Protein AF-A0A8J2JE95-F1 (afdb_monomer)

Mean predicted aligned error: 7.65 Å

Foldseek 3Di:
DWDFPVVQPDCVVAVFARTARADPPLVDAPCVVVVHDPVRSNPDDSQVRLCVVQLVVQQVVQVHDDPDADADDDPPCRQLVQVQVQVVCCVVVVDQKYKRKDWDHDNDVVVRRVCVVVQQADNVQDLPFPDPQQRHAHHYTDIHMHMDGDPVSGPDDPDDCQHGFDDAPPDDPVDDPADALVVLLVRVVCRCVVRVNDPVPDPDDDWPRGSHPRVNVSRVSSD

Solvent-accessible surface area (backbone atoms only — not comparable to full-atom values): 13483 Å² total; per-residue (Å²): 122,77,40,62,32,67,82,64,44,66,57,90,83,41,79,40,58,80,35,30,31,49,69,80,70,66,86,66,69,72,34,72,84,72,73,37,56,69,75,57,51,74,68,47,57,52,66,59,53,49,49,55,53,42,48,52,51,25,33,50,72,44,71,54,78,94,84,80,88,79,90,84,88,55,75,97,50,23,52,58,54,44,42,36,50,46,52,50,35,39,73,71,63,77,35,71,55,42,62,40,67,42,74,43,78,73,79,54,66,64,62,47,24,52,40,37,75,68,56,50,37,14,82,86,39,48,57,35,48,84,43,95,80,23,56,5,25,50,62,60,37,51,74,52,44,44,65,48,61,48,78,90,76,55,78,59,80,94,74,79,90,85,76,71,75,84,83,72,65,74,88,55,96,84,36,90,88,55,74,48,30,73,46,50,26,52,42,55,51,46,50,32,63,77,70,69,52,61,75,86,76,60,91,76,80,91,70,85,56,46,2,28,75,64,51,30,61,31,50,64,70,33,105

Nearest PDB structures (foldseek):
  6rop-assembly3_C  TM=9.462E-01  e=1.999E-18  Mus musculus
  6rop-assembly2_B  TM=9.502E-01  e=1.975E-17  Mus musculus
  6rop-assembly4_D  TM=9.504E-01  e=3.335E-17  Mus musculus
  5my0-assembly2_D  TM=9.508E-01  e=1.083E-16  Mus musculus
  5my0-assembly2_C  TM=9.514E-01  e=1.713E-16  Mus musculus

Secondary structure (DSSP, 8-state):
---BGGGTS-TTTS---SB-B--TTTT---TTTTT--HHHHHHS-HHHHHHHHHHHHHHHHTT-----------GGGHHHHHHHHHHHHHHTTS-SEEEEEEEE----HHHHHHHHHTT-B-TTS---TT-TT---B--B-EEEEEEEE-GGG-SS-S--------------TT-TTS--HHHHHHHHHHHHHHHT--GGG-----------TTHHHHHHHH-

Radius of gyration: 19.73 Å; Cα contacts (8 Å, |Δi|>4): 313; chains: 1; bounding box: 51×30×54 Å

pLDDT: mean 83.15, std 13.2, range [35.0, 97.44]

Organism: NCBI:txid39272

Structure (mmCIF, N/CA/C/O backbone):
data_AF-A0A8J2JE95-F1
#
_entry.id   AF-A0A8J2JE95-F1
#
loop_
_atom_site.group_PDB
_atom_site.id
_atom_site.type_symbol
_atom_site.label_atom_id
_atom_site.label_alt_id
_atom_site.label_comp_id
_atom_site.label_asym_id
_atom_site.label_entity_id
_atom_site.label_seq_id
_atom_site.pdbx_PDB_ins_code
_atom_site.Cartn_x
_atom_site.Cartn_y
_atom_site.Cartn_z
_atom_site.occupancy
_atom_site.B_iso_or_equiv
_atom_site.auth_seq_id
_atom_site.auth_comp_id
_atom_site.auth_asym_id
_atom_site.auth_atom_id
_atom_site.pdbx_PDB_model_num
ATOM 1 N N . MET A 1 1 ? -3.685 -12.738 -9.419 1.00 39.81 1 MET A N 1
ATOM 2 C CA . MET A 1 1 ? -3.380 -13.373 -10.722 1.00 39.81 1 MET A CA 1
ATOM 3 C C . MET A 1 1 ? -2.594 -12.368 -11.551 1.00 39.81 1 MET A C 1
ATOM 5 O O . MET A 1 1 ? -2.946 -11.200 -11.508 1.00 39.81 1 MET A O 1
ATOM 9 N N . VAL A 1 2 ? -1.513 -12.781 -12.219 1.00 41.25 2 VAL A N 1
ATOM 10 C CA . VAL A 1 2 ? -0.706 -11.911 -13.098 1.00 41.25 2 VAL A CA 1
ATOM 11 C C . VAL A 1 2 ? -1.294 -12.031 -14.507 1.00 41.25 2 VAL A C 1
ATOM 13 O O . VAL A 1 2 ? -1.245 -13.126 -15.059 1.00 41.25 2 VAL A O 1
ATOM 16 N N . GLY A 1 3 ? -1.919 -10.973 -15.028 1.00 53.59 3 GLY A N 1
ATOM 17 C CA . GLY A 1 3 ? -2.395 -10.918 -16.420 1.00 53.59 3 GLY A CA 1
ATOM 18 C C . GLY A 1 3 ? -1.278 -10.517 -17.388 1.00 53.59 3 GLY A C 1
ATOM 19 O O . GLY A 1 3 ? -0.197 -10.124 -16.952 1.00 53.59 3 GLY A O 1
ATOM 20 N N . ASP A 1 4 ? -1.503 -10.647 -18.692 1.00 60.69 4 ASP A N 1
ATOM 21 C CA . ASP A 1 4 ? -0.514 -10.244 -19.703 1.00 60.69 4 ASP A CA 1
ATOM 22 C C . ASP A 1 4 ? -0.551 -8.717 -19.910 1.00 60.69 4 ASP A C 1
ATOM 24 O O . ASP A 1 4 ? -1.619 -8.104 -19.903 1.00 60.69 4 ASP A O 1
ATOM 28 N N . ALA A 1 5 ? 0.602 -8.079 -20.122 1.00 60.47 5 ALA A N 1
ATOM 29 C CA . ALA A 1 5 ? 0.667 -6.667 -20.501 1.00 60.47 5 ALA A CA 1
ATOM 30 C C . ALA A 1 5 ? -0.107 -6.385 -21.808 1.00 60.47 5 ALA A C 1
ATOM 32 O O . ALA A 1 5 ? -0.675 -5.299 -21.967 1.00 60.47 5 ALA A O 1
ATOM 33 N N . GLN A 1 6 ? -0.219 -7.394 -22.684 1.00 62.59 6 GLN A N 1
ATOM 34 C CA . GLN A 1 6 ? -1.059 -7.368 -23.888 1.00 62.59 6 GLN A CA 1
ATOM 35 C C . GLN A 1 6 ? -2.548 -7.106 -23.603 1.00 62.59 6 GLN A C 1
ATOM 37 O O . GLN A 1 6 ? -3.253 -6.601 -24.474 1.00 62.59 6 GLN A O 1
ATOM 42 N N . GLU A 1 7 ? -3.042 -7.378 -22.390 1.00 69.38 7 GLU A N 1
ATOM 43 C CA . GLU A 1 7 ? -4.431 -7.088 -21.993 1.00 69.38 7 GLU A CA 1
ATOM 44 C C . GLU A 1 7 ? -4.711 -5.584 -21.797 1.00 69.38 7 GLU A C 1
ATOM 46 O O . GLU A 1 7 ? -5.858 -5.189 -21.559 1.00 69.38 7 GLU A O 1
ATOM 51 N N . ARG A 1 8 ? -3.682 -4.725 -21.841 1.00 77.81 8 ARG A N 1
ATOM 52 C CA . ARG A 1 8 ? -3.822 -3.266 -21.680 1.00 77.81 8 ARG A CA 1
ATOM 53 C C . ARG A 1 8 ? -3.405 -2.484 -22.914 1.00 77.81 8 ARG A C 1
ATOM 55 O O . ARG A 1 8 ? -4.105 -1.546 -23.285 1.00 77.81 8 ARG A O 1
ATOM 62 N N . TYR A 1 9 ? -2.293 -2.849 -23.539 1.00 74.62 9 TYR A N 1
ATOM 63 C CA . TYR A 1 9 ? -1.795 -2.196 -24.749 1.00 74.62 9 TYR A CA 1
ATOM 64 C C . TYR A 1 9 ? -0.850 -3.114 -25.519 1.00 74.62 9 TYR A C 1
ATOM 66 O O . TYR A 1 9 ? -0.331 -4.095 -24.989 1.00 74.62 9 TYR A O 1
ATOM 74 N N . ASN A 1 10 ? -0.616 -2.774 -26.787 1.00 72.31 10 ASN A N 1
ATOM 75 C CA . ASN A 1 10 ? 0.295 -3.508 -27.651 1.00 72.31 10 ASN A CA 1
ATOM 76 C C . ASN A 1 10 ? 1.757 -3.315 -27.205 1.00 72.31 10 ASN A C 1
ATOM 78 O O . ASN A 1 10 ? 2.397 -2.324 -27.543 1.00 72.31 10 ASN A O 1
ATOM 82 N N . VAL A 1 11 ? 2.286 -4.274 -26.449 1.00 69.06 11 VAL A N 1
ATOM 83 C CA . VAL A 1 11 ? 3.682 -4.307 -25.969 1.00 69.06 11 VAL A CA 1
ATOM 84 C C . VAL A 1 11 ? 4.730 -4.297 -27.084 1.00 69.06 11 VAL A C 1
ATOM 86 O O . VAL A 1 11 ? 5.857 -3.903 -26.824 1.00 69.06 11 VAL A O 1
ATOM 89 N N . GLU A 1 12 ? 4.402 -4.715 -28.310 1.00 68.56 12 GLU A N 1
ATOM 90 C CA . GLU A 1 12 ? 5.365 -4.685 -29.425 1.00 68.56 12 GLU A CA 1
ATOM 91 C C . GLU A 1 12 ? 5.526 -3.279 -30.020 1.00 68.56 12 GLU A C 1
ATOM 93 O O . GLU A 1 12 ? 6.533 -2.978 -30.659 1.00 68.56 12 GLU A O 1
ATOM 98 N N . GLU A 1 13 ? 4.537 -2.410 -29.807 1.00 75.94 13 GLU A N 1
ATOM 99 C CA . GLU A 1 13 ? 4.512 -1.042 -30.330 1.00 75.94 13 GLU A CA 1
ATOM 100 C C . GLU A 1 13 ? 5.179 -0.040 -29.379 1.00 75.94 13 GLU A C 1
ATOM 102 O O . GLU A 1 13 ? 5.696 0.989 -29.815 1.00 75.94 13 GLU A O 1
ATOM 107 N N . PHE A 1 14 ? 5.211 -0.352 -28.081 1.00 73.75 14 PHE A N 1
ATOM 108 C CA . PHE A 1 14 ? 5.761 0.516 -27.047 1.00 73.75 14 PHE A CA 1
ATOM 109 C C . PHE A 1 14 ? 6.900 -0.184 -26.308 1.00 73.75 14 PHE A C 1
ATOM 111 O O . PHE A 1 14 ? 6.751 -1.314 -25.862 1.00 73.75 14 PHE A O 1
ATOM 118 N N . ASP A 1 15 ? 8.023 0.509 -26.116 1.00 82.19 15 ASP A N 1
ATOM 119 C CA . ASP A 1 15 ? 9.165 0.010 -25.340 1.00 82.19 15 ASP A CA 1
ATOM 120 C C . ASP A 1 15 ? 8.829 -0.013 -23.835 1.00 82.19 15 ASP A C 1
ATOM 122 O O . ASP A 1 15 ? 9.139 0.911 -23.078 1.00 82.19 15 ASP A O 1
ATOM 126 N N . VAL A 1 16 ? 8.076 -1.032 -23.424 1.00 82.50 16 VAL A N 1
ATOM 127 C CA . VAL A 1 16 ? 7.515 -1.218 -22.081 1.00 82.50 16 VAL A CA 1
ATOM 128 C C . VAL A 1 16 ? 7.846 -2.619 -21.556 1.00 82.50 16 VAL A C 1
ATOM 130 O O . VAL A 1 16 ? 8.193 -3.511 -22.333 1.00 82.50 16 VAL A O 1
ATOM 133 N N . PRO A 1 17 ? 7.735 -2.863 -20.238 1.00 78.94 17 PRO A N 1
ATOM 134 C CA . PRO A 1 17 ? 8.021 -4.176 -19.676 1.00 78.94 17 PRO A CA 1
ATOM 135 C C . PRO A 1 17 ? 7.078 -5.243 -20.238 1.00 78.94 17 PRO A C 1
ATOM 137 O O . PRO A 1 17 ? 5.881 -5.010 -20.395 1.00 78.94 17 PRO A O 1
ATOM 140 N N . SER A 1 18 ? 7.611 -6.446 -20.449 1.00 76.44 18 SER A N 1
ATOM 141 C CA . SER A 1 18 ? 6.865 -7.587 -20.996 1.00 76.44 18 SER A CA 1
ATOM 142 C C . SER A 1 18 ? 5.780 -8.128 -20.059 1.00 76.4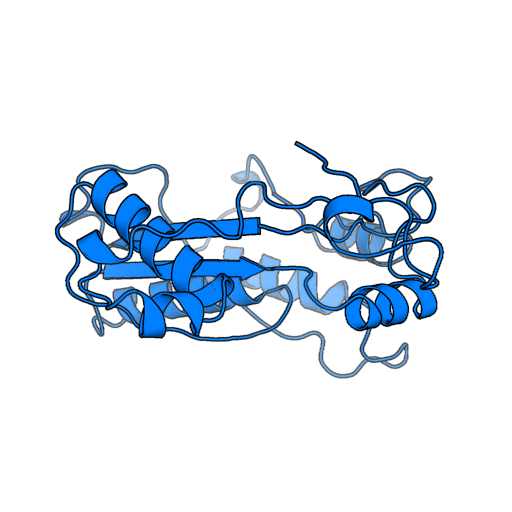4 18 SER A C 1
ATOM 144 O O . SER A 1 18 ? 4.927 -8.898 -20.489 1.00 76.44 18 SER A O 1
ATOM 146 N N . ARG A 1 19 ? 5.804 -7.758 -18.771 1.00 85.19 19 ARG A N 1
ATOM 147 C CA . ARG A 1 19 ? 4.843 -8.228 -17.768 1.00 85.19 19 ARG A CA 1
ATOM 148 C C . ARG A 1 19 ? 4.338 -7.091 -16.901 1.00 85.19 19 ARG A C 1
ATOM 150 O O . ARG A 1 19 ? 5.110 -6.268 -16.411 1.00 85.19 19 ARG A O 1
ATOM 157 N N . LEU A 1 20 ? 3.038 -7.133 -16.648 1.00 85.38 20 LEU A N 1
ATOM 158 C CA . LEU A 1 20 ? 2.308 -6.286 -15.715 1.00 85.38 20 LEU A CA 1
ATOM 159 C C . LEU A 1 20 ? 1.403 -7.189 -14.875 1.00 85.38 20 LEU A C 1
ATOM 161 O O . LEU A 1 20 ? 1.122 -8.316 -15.265 1.00 85.38 20 LEU A O 1
ATOM 165 N N . ALA A 1 21 ? 0.921 -6.719 -13.732 1.00 86.31 21 ALA A N 1
ATOM 166 C CA . ALA A 1 21 ? -0.231 -7.347 -13.087 1.00 86.31 21 ALA A CA 1
ATOM 167 C C . ALA A 1 21 ? -1.452 -6.462 -13.334 1.00 86.31 21 ALA A C 1
ATOM 169 O O . ALA A 1 21 ? -1.435 -5.289 -12.977 1.00 86.31 21 ALA A O 1
ATOM 170 N N . VAL A 1 22 ? -2.487 -6.997 -13.974 1.00 87.38 22 VAL A N 1
ATOM 171 C CA . VAL A 1 22 ? -3.655 -6.222 -14.410 1.00 87.38 22 VAL A CA 1
ATOM 172 C C . VAL A 1 22 ? -4.932 -6.770 -13.787 1.00 87.38 22 VAL A C 1
ATOM 174 O O . VAL A 1 22 ? -5.057 -7.971 -13.536 1.00 87.38 22 VAL A O 1
ATOM 177 N N . LEU A 1 23 ? -5.877 -5.876 -13.507 1.00 84.69 23 LEU A N 1
ATOM 178 C CA . LEU A 1 23 ? -7.187 -6.230 -12.974 1.00 84.69 23 LEU A CA 1
ATOM 179 C C . LEU A 1 23 ? -8.061 -6.803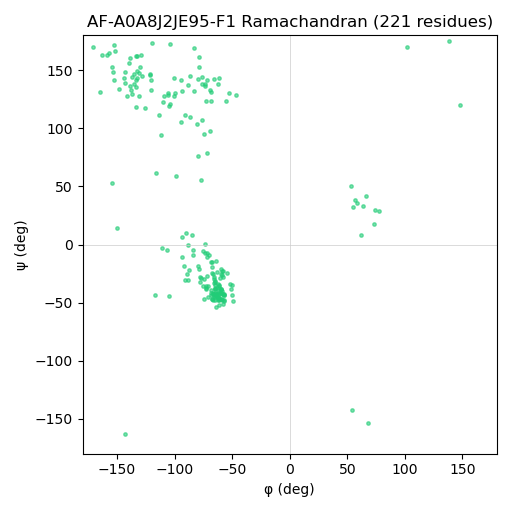 -14.091 1.00 84.69 23 LEU A C 1
ATOM 181 O O . LEU A 1 23 ? -8.100 -6.295 -15.212 1.00 84.69 23 LEU A O 1
ATOM 185 N N . GLN A 1 24 ? -8.806 -7.857 -13.787 1.00 81.38 24 GLN A N 1
ATOM 186 C CA . GLN A 1 24 ? -9.796 -8.382 -14.723 1.00 81.38 24 GLN A CA 1
ATOM 187 C C . GLN A 1 24 ? -11.064 -7.523 -14.686 1.00 81.38 24 GLN A C 1
ATOM 189 O O . GLN A 1 24 ? -11.397 -6.965 -13.644 1.00 81.38 24 GLN A O 1
ATOM 194 N N . ASN A 1 25 ? -11.810 -7.485 -15.796 1.00 80.38 25 ASN A N 1
ATOM 195 C CA . ASN A 1 25 ? -13.149 -6.881 -15.868 1.00 80.38 25 ASN A CA 1
ATOM 196 C C . ASN A 1 25 ? -13.225 -5.391 -15.478 1.00 80.38 25 ASN A C 1
ATOM 198 O O . ASN A 1 25 ? -14.205 -4.952 -14.882 1.00 80.38 25 ASN A O 1
ATOM 202 N N . LEU A 1 26 ? -12.194 -4.612 -15.803 1.00 78.88 26 LEU A N 1
ATOM 203 C CA . LEU A 1 26 ? -12.099 -3.190 -15.454 1.00 78.88 26 LEU A CA 1
ATOM 204 C C . LEU A 1 26 ? -13.185 -2.308 -16.118 1.00 78.88 26 LEU A C 1
ATOM 206 O O . LEU A 1 26 ? -13.409 -1.161 -15.736 1.00 78.88 26 LEU A O 1
ATOM 210 N N . ASP A 1 27 ? -13.870 -2.842 -17.121 1.00 78.25 27 ASP A N 1
ATOM 211 C CA . ASP A 1 27 ? -15.009 -2.242 -17.805 1.00 78.25 27 ASP A CA 1
ATOM 212 C C . ASP A 1 27 ? -16.338 -2.380 -17.043 1.00 78.25 27 ASP A C 1
ATOM 214 O O . ASP A 1 27 ? -17.265 -1.608 -17.313 1.00 78.25 27 ASP A O 1
ATOM 218 N N . LYS A 1 28 ? -16.438 -3.312 -16.086 1.00 81.50 28 LYS A N 1
ATOM 219 C CA . LYS A 1 28 ? -17.673 -3.579 -15.334 1.00 81.50 28 LYS A CA 1
ATOM 220 C C . LYS A 1 28 ? -17.934 -2.518 -14.269 1.00 81.50 28 LYS A C 1
ATOM 222 O O . LYS A 1 28 ? -17.005 -1.991 -13.666 1.00 81.50 28 LYS A O 1
ATOM 227 N N . PHE A 1 29 ? -19.215 -2.203 -14.080 1.00 82.25 29 PHE A N 1
ATOM 228 C CA . PHE A 1 29 ? -19.706 -1.324 -13.023 1.00 82.25 29 PHE A CA 1
ATOM 229 C C . PHE A 1 29 ? -21.228 -1.464 -12.861 1.00 82.25 29 PHE A C 1
ATOM 231 O O . PHE A 1 29 ? -21.949 -1.385 -13.862 1.00 82.25 29 PHE A O 1
ATOM 238 N N . ASP A 1 30 ? -21.727 -1.633 -11.635 1.00 80.94 30 ASP A N 1
ATOM 239 C CA . ASP A 1 30 ? -23.168 -1.674 -11.331 1.00 80.94 30 ASP A CA 1
ATOM 240 C C . ASP A 1 30 ? -23.768 -0.258 -11.266 1.00 80.94 30 ASP A C 1
ATOM 242 O O . ASP A 1 30 ? -24.011 0.325 -10.209 1.00 80.94 30 ASP A O 1
ATOM 246 N N . ALA A 1 31 ? -23.982 0.337 -12.439 1.00 76.62 31 ALA A N 1
ATOM 247 C CA . ALA A 1 31 ? -24.466 1.709 -12.550 1.00 76.62 31 ALA A CA 1
ATOM 248 C C . ALA A 1 31 ? -25.852 1.923 -11.916 1.00 76.62 31 ALA A C 1
ATOM 250 O O . ALA A 1 31 ? -26.089 2.980 -11.325 1.00 76.62 31 ALA A O 1
ATOM 251 N N . ASP A 1 32 ? -26.742 0.932 -12.014 1.00 78.31 32 ASP A N 1
ATOM 252 C CA . ASP A 1 32 ? -28.105 1.022 -11.488 1.00 78.31 32 ASP A CA 1
ATOM 253 C C . ASP A 1 32 ? -28.091 1.060 -9.957 1.00 78.31 32 ASP A C 1
ATOM 255 O O . ASP A 1 32 ? -28.778 1.893 -9.358 1.00 78.31 32 ASP A O 1
ATOM 259 N N . PHE A 1 33 ? -27.244 0.241 -9.322 1.00 77.44 33 PHE A N 1
ATOM 260 C CA . PHE A 1 33 ? -27.039 0.258 -7.875 1.00 77.44 33 PHE A CA 1
ATOM 261 C C . PHE A 1 33 ? -26.606 1.642 -7.362 1.00 77.44 33 PHE A C 1
ATOM 263 O O . PHE A 1 33 ? -27.147 2.145 -6.375 1.00 77.44 33 PHE A O 1
ATOM 270 N N . PHE A 1 34 ? -25.690 2.309 -8.073 1.00 75.19 34 PHE A N 1
ATOM 271 C CA . PHE A 1 34 ? -25.224 3.663 -7.736 1.00 75.19 34 PHE A CA 1
ATOM 272 C C . PHE A 1 34 ? -26.108 4.791 -8.291 1.00 75.19 34 PHE A C 1
ATOM 274 O O . PHE A 1 34 ? -25.747 5.963 -8.178 1.00 75.19 34 PHE A O 1
ATOM 281 N N . THR A 1 35 ? -27.276 4.476 -8.863 1.00 80.12 35 THR A N 1
ATOM 282 C CA . THR A 1 35 ? -28.215 5.462 -9.437 1.00 80.12 35 THR A CA 1
ATOM 283 C C . THR A 1 35 ? -27.565 6.347 -10.518 1.00 80.12 35 THR A C 1
ATOM 285 O O . THR A 1 35 ? -27.822 7.549 -10.617 1.00 80.12 35 THR A O 1
ATOM 288 N N . LEU A 1 36 ? -26.700 5.759 -11.348 1.00 76.56 36 LEU A N 1
ATOM 289 C CA . LEU A 1 36 ? -26.031 6.428 -12.462 1.00 76.56 36 LEU A CA 1
ATOM 290 C C . LEU A 1 36 ? -26.640 6.001 -13.795 1.00 76.56 36 LEU A C 1
ATOM 292 O O . LEU A 1 36 ? -26.719 4.822 -14.122 1.00 76.56 36 LEU A O 1
ATOM 296 N N . HIS A 1 37 ? -27.008 6.973 -14.630 1.00 79.88 37 HIS A N 1
ATOM 297 C CA . HIS A 1 37 ? -27.479 6.672 -15.979 1.00 79.88 37 HIS A CA 1
ATOM 298 C C . HIS A 1 37 ? -26.340 6.070 -16.823 1.00 79.88 37 HIS A C 1
ATOM 300 O O . HIS A 1 37 ? -25.208 6.552 -16.768 1.00 79.88 37 HIS A O 1
ATOM 306 N N . ALA A 1 38 ? -26.631 5.093 -17.690 1.00 76.81 38 ALA A N 1
ATOM 307 C CA . ALA A 1 38 ? -25.623 4.364 -18.476 1.00 76.81 38 ALA A CA 1
ATOM 308 C C . ALA A 1 38 ? -24.639 5.268 -19.252 1.00 76.81 38 ALA A C 1
ATOM 310 O O . ALA A 1 38 ? -23.442 4.998 -19.306 1.00 76.81 38 ALA A O 1
ATOM 311 N N . LYS A 1 39 ? -25.119 6.392 -19.809 1.00 74.75 39 LYS A N 1
ATOM 312 C CA . LYS A 1 39 ? -24.248 7.388 -20.471 1.00 74.75 39 LYS A CA 1
ATOM 313 C C . LYS A 1 39 ? -23.264 8.073 -19.516 1.00 74.75 39 LYS A C 1
ATOM 315 O O . LYS A 1 39 ? -22.165 8.410 -19.933 1.00 74.75 39 LYS A O 1
ATOM 320 N N . GLN A 1 40 ? -23.668 8.310 -18.269 1.00 70.75 40 GLN A N 1
ATOM 321 C CA . GLN A 1 40 ? -22.804 8.897 -17.245 1.00 70.75 40 GLN A CA 1
ATOM 322 C C . GLN A 1 40 ? -21.793 7.855 -16.769 1.00 70.75 40 GLN A C 1
ATOM 324 O O . GLN A 1 40 ? -20.601 8.133 -16.773 1.00 70.75 40 GLN A O 1
ATOM 329 N N . ALA A 1 41 ? -22.249 6.635 -16.471 1.00 71.94 41 ALA A N 1
ATOM 330 C CA . ALA A 1 41 ? -21.385 5.526 -16.074 1.00 71.94 41 ALA A CA 1
ATOM 331 C C . ALA A 1 41 ? -20.307 5.208 -17.127 1.00 71.94 41 ALA A C 1
ATOM 333 O O . ALA A 1 41 ? -19.138 5.059 -16.781 1.00 71.94 41 ALA A O 1
ATOM 334 N N . GLY A 1 42 ? -20.670 5.192 -18.415 1.00 75.62 42 GLY A N 1
ATOM 335 C CA . GLY A 1 42 ? -19.722 4.967 -19.512 1.00 75.62 42 GLY A CA 1
ATOM 336 C C . GLY A 1 42 ? -18.699 6.092 -19.716 1.00 75.62 42 GLY A C 1
ATOM 337 O O . GLY A 1 42 ? -17.657 5.855 -20.319 1.00 75.62 42 GLY A O 1
ATOM 338 N N . ALA A 1 43 ? -18.970 7.298 -19.208 1.00 79.00 43 ALA A N 1
ATOM 339 C CA . ALA A 1 43 ? -18.052 8.437 -19.260 1.00 79.00 43 ALA A CA 1
ATOM 340 C C . ALA A 1 43 ? -17.173 8.564 -18.003 1.00 79.00 43 ALA A C 1
ATOM 342 O O . ALA A 1 43 ? -16.240 9.368 -17.992 1.00 79.00 43 ALA A O 1
ATOM 343 N N . LEU A 1 44 ? -17.461 7.802 -16.942 1.00 76.94 44 LEU A N 1
ATOM 344 C CA . LEU A 1 44 ? -16.649 7.811 -15.731 1.00 76.94 44 LEU A CA 1
ATOM 345 C C . LEU A 1 44 ? -15.332 7.074 -15.954 1.00 76.94 44 LEU A C 1
ATOM 347 O O . LEU A 1 44 ? -15.283 5.967 -16.505 1.00 76.94 44 LEU A O 1
ATOM 351 N N . ASP A 1 45 ? -14.269 7.668 -15.421 1.00 79.56 45 ASP A N 1
ATOM 352 C CA . ASP A 1 45 ? -12.984 7.001 -15.283 1.00 79.56 45 ASP A CA 1
ATOM 353 C C . ASP A 1 45 ? -13.184 5.652 -14.558 1.00 79.56 45 ASP A C 1
ATOM 355 O O . ASP A 1 45 ? -13.849 5.624 -13.513 1.00 79.56 45 ASP A O 1
ATOM 359 N N . PRO A 1 46 ? -12.652 4.534 -15.087 1.00 77.00 46 PRO A N 1
ATOM 360 C CA . PRO A 1 46 ? -12.759 3.227 -14.441 1.00 77.00 46 PRO A CA 1
ATOM 361 C C . PRO A 1 46 ? -12.342 3.244 -12.968 1.00 77.00 46 PRO A C 1
ATOM 363 O O . PRO A 1 46 ? -12.979 2.602 -12.141 1.00 77.00 46 PRO A O 1
ATOM 366 N N . ARG A 1 47 ? -11.345 4.060 -12.604 1.00 74.94 47 ARG A N 1
ATOM 367 C CA . ARG A 1 47 ? -10.878 4.216 -11.219 1.00 74.94 47 ARG A CA 1
ATOM 368 C C . ARG A 1 47 ? -11.975 4.714 -10.282 1.00 74.94 47 ARG A C 1
ATOM 370 O O . ARG A 1 47 ? -12.051 4.268 -9.143 1.00 74.94 47 ARG A O 1
ATOM 377 N N . ILE A 1 48 ? -12.825 5.627 -10.753 1.00 72.50 48 ILE A N 1
ATOM 378 C CA . ILE A 1 48 ? -13.928 6.189 -9.960 1.00 72.50 48 ILE A CA 1
ATOM 379 C C . ILE A 1 48 ? -15.013 5.132 -9.758 1.00 72.50 48 ILE A C 1
ATOM 381 O O . ILE A 1 48 ? -15.484 4.949 -8.640 1.00 72.50 48 ILE A O 1
ATOM 385 N N . ARG A 1 49 ? -15.370 4.407 -10.824 1.00 78.06 49 ARG A N 1
ATOM 386 C CA . ARG A 1 49 ? -16.344 3.303 -10.778 1.00 78.06 49 ARG A CA 1
ATOM 387 C C . ARG A 1 49 ? -15.931 2.233 -9.768 1.00 78.06 49 ARG A C 1
ATOM 389 O O . ARG A 1 49 ? -16.697 1.867 -8.886 1.00 78.06 49 ARG A O 1
ATOM 396 N N . MET A 1 50 ? -14.669 1.838 -9.844 1.00 75.88 50 MET A N 1
ATOM 397 C CA . MET A 1 50 ? -14.038 0.873 -8.955 1.00 75.88 50 MET A CA 1
ATOM 398 C C . MET A 1 50 ? -14.018 1.328 -7.489 1.00 75.88 50 MET A C 1
ATOM 400 O O . MET A 1 50 ? -14.388 0.568 -6.597 1.00 75.88 50 MET A O 1
ATOM 404 N N . ILE A 1 51 ? -13.632 2.580 -7.223 1.00 76.75 51 ILE A N 1
ATOM 405 C CA . ILE A 1 51 ? -13.647 3.129 -5.859 1.00 76.75 51 ILE A CA 1
ATOM 406 C C . ILE A 1 51 ? -15.054 3.106 -5.258 1.00 76.75 51 ILE A C 1
ATOM 408 O O . ILE A 1 51 ? -15.177 2.829 -4.067 1.00 76.75 51 ILE A O 1
ATOM 412 N N . LEU A 1 52 ? -16.100 3.390 -6.040 1.00 73.56 52 LEU A N 1
ATOM 413 C CA . LEU A 1 52 ? -17.481 3.369 -5.547 1.00 73.56 52 LEU A CA 1
ATOM 414 C C . LEU A 1 52 ? -17.883 1.971 -5.059 1.00 73.56 52 LEU A C 1
ATOM 416 O O . LEU A 1 52 ? -18.380 1.840 -3.940 1.00 73.56 52 LEU A O 1
ATOM 420 N N . GLU A 1 53 ? -17.604 0.939 -5.855 1.00 75.94 53 GLU A N 1
ATOM 421 C CA . GLU A 1 53 ? -17.903 -0.457 -5.513 1.00 75.94 53 GLU A CA 1
ATOM 422 C C . GLU A 1 53 ? -17.124 -0.928 -4.288 1.00 75.94 53 GLU A C 1
ATOM 424 O O . GLU A 1 53 ? -17.723 -1.337 -3.295 1.00 75.94 53 GLU A O 1
ATOM 429 N N . VAL A 1 54 ? -15.799 -0.787 -4.292 1.00 76.00 54 VAL A N 1
ATOM 430 C CA . VAL A 1 54 ? -14.978 -1.320 -3.194 1.00 76.00 54 VAL A CA 1
ATOM 431 C C . VAL A 1 54 ? -15.127 -0.519 -1.902 1.00 76.00 54 VAL A C 1
ATOM 433 O O . VAL A 1 54 ? -15.026 -1.083 -0.813 1.00 76.00 54 VAL A O 1
ATOM 436 N N . SER A 1 55 ? -15.459 0.773 -1.982 1.00 70.88 55 SER A N 1
ATOM 437 C CA . SER A 1 55 ? -15.851 1.529 -0.786 1.00 70.88 55 SER A CA 1
ATOM 438 C C . SER A 1 55 ? -17.154 0.987 -0.202 1.00 70.88 55 SER A C 1
ATOM 440 O O . SER A 1 55 ? -17.244 0.811 1.010 1.00 70.88 55 SER A O 1
ATOM 442 N N . TYR A 1 56 ? -18.147 0.683 -1.043 1.00 70.00 56 TYR A N 1
ATOM 443 C CA . TYR A 1 56 ? -19.401 0.083 -0.592 1.00 70.00 56 TYR A CA 1
ATOM 444 C C . TYR A 1 56 ? -19.169 -1.294 0.047 1.00 70.00 56 TYR A C 1
ATOM 446 O O . TYR A 1 56 ? -19.633 -1.539 1.161 1.00 70.00 56 TYR A O 1
ATOM 454 N N . GLU A 1 57 ? -18.394 -2.165 -0.603 1.00 75.25 57 GLU A N 1
ATOM 455 C CA . GLU A 1 57 ? -18.035 -3.487 -0.077 1.00 75.25 57 GLU A CA 1
ATOM 456 C C . GLU A 1 57 ? -17.316 -3.396 1.273 1.00 75.25 57 GLU A C 1
ATOM 458 O O . GLU A 1 57 ? -17.664 -4.131 2.195 1.00 75.25 57 GLU A O 1
ATOM 463 N N . ALA A 1 58 ? -16.379 -2.454 1.435 1.00 72.31 58 ALA A N 1
ATOM 464 C CA . ALA A 1 58 ? -15.671 -2.246 2.699 1.00 72.31 58 ALA A CA 1
ATOM 465 C C . ALA A 1 58 ? -16.611 -1.818 3.841 1.00 72.31 58 ALA A C 1
ATOM 467 O O . ALA A 1 58 ? -16.449 -2.252 4.983 1.00 72.31 58 ALA A O 1
ATOM 468 N N . ILE A 1 59 ? -17.620 -0.992 3.548 1.00 63.81 59 ILE A N 1
ATOM 469 C CA . ILE A 1 59 ? -18.637 -0.586 4.531 1.00 63.81 59 ILE A CA 1
ATOM 470 C C . ILE A 1 59 ? -19.528 -1.773 4.912 1.00 63.81 59 ILE A C 1
ATOM 472 O O . ILE A 1 59 ? -19.841 -1.963 6.092 1.00 63.81 59 ILE A O 1
ATOM 476 N N . VAL A 1 60 ? -19.944 -2.572 3.925 1.00 73.25 60 VAL A N 1
ATOM 477 C CA . VAL A 1 60 ? -20.784 -3.755 4.149 1.00 73.25 60 VAL A CA 1
ATOM 478 C C . VAL A 1 60 ? -20.024 -4.831 4.921 1.00 73.25 60 VAL A C 1
ATOM 480 O O . VAL A 1 60 ? -20.588 -5.393 5.860 1.00 73.25 60 VAL A O 1
ATOM 483 N N . ASP A 1 61 ? -18.748 -5.074 4.614 1.00 69.25 61 ASP A N 1
ATOM 484 C CA . ASP A 1 61 ? -17.896 -5.996 5.380 1.00 69.25 61 ASP A CA 1
ATOM 485 C C . ASP A 1 61 ? -17.738 -5.541 6.842 1.00 69.25 61 ASP A C 1
ATOM 487 O O . ASP A 1 61 ? -17.807 -6.352 7.774 1.00 69.25 61 ASP A O 1
ATOM 491 N N . ALA A 1 62 ? -17.648 -4.225 7.066 1.00 61.59 62 ALA A N 1
ATOM 492 C CA . ALA A 1 62 ? -17.677 -3.625 8.401 1.00 61.59 62 ALA A CA 1
ATOM 493 C C . ALA A 1 62 ? -19.059 -3.695 9.091 1.00 61.59 62 ALA A C 1
ATOM 495 O O . ALA A 1 62 ? -19.176 -3.404 10.286 1.00 61.59 62 ALA A O 1
ATOM 496 N N . GLY A 1 63 ? -20.109 -4.105 8.373 1.00 65.12 63 GLY A N 1
ATOM 497 C CA . GLY A 1 63 ? -21.475 -4.268 8.871 1.00 65.12 63 GLY A CA 1
ATOM 498 C C . GLY A 1 63 ? -22.255 -2.957 9.023 1.00 65.12 63 GLY A C 1
ATOM 499 O O . GLY A 1 63 ? -23.109 -2.860 9.915 1.00 65.12 63 GLY A O 1
ATOM 500 N N . LEU A 1 64 ? -21.952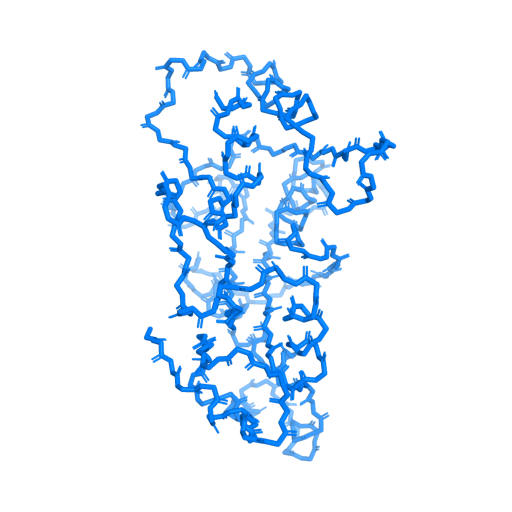 -1.930 8.223 1.00 57.47 64 LEU A N 1
ATOM 501 C CA . LEU A 1 64 ? -22.472 -0.561 8.371 1.00 57.47 64 LEU A CA 1
ATOM 502 C C . LEU A 1 64 ? -23.277 -0.070 7.154 1.00 57.47 64 LEU A C 1
ATOM 504 O O . LEU A 1 64 ? -23.387 -0.770 6.154 1.00 57.47 64 LEU A O 1
ATOM 508 N N . ASN A 1 65 ? -23.895 1.117 7.275 1.00 59.62 65 ASN A N 1
ATOM 509 C CA . ASN A 1 65 ? -24.716 1.746 6.230 1.00 59.62 65 ASN A CA 1
ATOM 510 C C . ASN A 1 65 ? -23.952 2.934 5.565 1.00 59.62 65 ASN A C 1
ATOM 512 O O . ASN A 1 65 ? -23.419 3.756 6.312 1.00 59.62 65 ASN A O 1
ATOM 516 N N . PRO A 1 66 ? -23.866 3.044 4.218 1.00 50.06 66 PRO A N 1
ATOM 517 C CA . PRO A 1 66 ? -22.899 3.898 3.487 1.00 50.06 66 PRO A CA 1
ATOM 518 C C . PRO A 1 66 ? -23.110 5.423 3.385 1.00 50.06 66 PRO A C 1
ATOM 520 O O . PRO A 1 66 ? -23.067 5.972 2.283 1.00 50.06 66 PRO A O 1
ATOM 523 N N . SER A 1 67 ? -23.260 6.167 4.476 1.00 42.75 67 SER A N 1
ATOM 524 C CA . SER A 1 67 ? -23.315 7.640 4.396 1.00 42.75 67 SER A CA 1
ATOM 525 C C . SER A 1 67 ? -22.086 8.296 5.032 1.00 42.75 67 SER A C 1
ATOM 527 O O . SER A 1 67 ? -22.106 8.477 6.243 1.00 42.75 67 SER A O 1
ATOM 529 N N . GLU A 1 68 ? -21.051 8.608 4.225 1.00 47.41 68 GLU A N 1
ATOM 530 C CA . GLU A 1 68 ? -20.016 9.678 4.372 1.00 47.41 68 GLU A CA 1
ATOM 531 C C . GLU A 1 68 ? -18.644 9.272 3.768 1.00 47.41 68 GLU A C 1
ATOM 533 O O . GLU A 1 68 ? -18.038 8.294 4.202 1.00 47.41 68 GLU A O 1
ATOM 538 N N . ILE A 1 69 ? -18.126 10.018 2.768 1.00 48.31 69 ILE A N 1
ATOM 539 C CA . ILE A 1 69 ? -16.834 9.742 2.082 1.00 48.31 69 ILE A CA 1
ATOM 540 C C . ILE A 1 69 ? -16.087 11.053 1.738 1.00 48.31 69 ILE A C 1
ATOM 542 O O . ILE A 1 69 ? -16.708 12.006 1.275 1.00 48.31 69 ILE A O 1
ATOM 546 N N . HIS A 1 70 ? -14.755 11.091 1.914 1.00 47.00 70 HIS A N 1
ATOM 547 C CA . HIS A 1 70 ? -13.824 12.142 1.440 1.00 47.00 70 HIS A CA 1
ATOM 548 C C . HIS A 1 70 ? -12.515 11.510 0.896 1.00 47.00 70 HIS A C 1
ATOM 550 O O . HIS A 1 70 ? -12.177 10.403 1.305 1.00 47.00 70 HIS A O 1
ATOM 556 N N . GLY A 1 71 ? -11.765 12.188 0.002 1.00 44.25 71 GLY A N 1
ATOM 557 C CA . GLY A 1 71 ? -10.571 11.628 -0.684 1.00 44.25 71 GLY A CA 1
ATOM 558 C C . GLY A 1 71 ? -9.306 12.518 -0.720 1.00 44.25 71 GLY A C 1
ATOM 559 O O . GLY A 1 71 ? -9.391 13.727 -0.506 1.00 44.25 71 GLY A O 1
ATOM 560 N N . SER A 1 72 ? -8.132 11.920 -1.003 1.00 41.72 72 SER A N 1
ATOM 561 C CA . SER A 1 72 ? -6.802 12.572 -1.147 1.00 41.72 72 SER A CA 1
ATOM 562 C C . SER A 1 72 ? -5.842 11.801 -2.103 1.00 41.72 72 SER A C 1
ATOM 564 O O . SER A 1 72 ? -6.138 10.666 -2.469 1.00 41.72 72 SER A O 1
ATOM 566 N N . ASN A 1 73 ? -4.717 12.405 -2.550 1.00 35.00 73 ASN A N 1
ATOM 567 C CA . ASN A 1 73 ? -3.741 11.837 -3.523 1.00 35.00 73 ASN A CA 1
ATOM 568 C C . ASN A 1 73 ? -2.267 12.171 -3.154 1.00 35.00 73 ASN A C 1
ATOM 570 O O . ASN A 1 73 ? -1.957 13.348 -2.968 1.00 35.00 73 ASN A O 1
ATOM 574 N N . ALA A 1 74 ? -1.363 11.174 -3.080 1.00 40.84 74 ALA A N 1
ATOM 575 C CA . ALA A 1 74 ? 0.075 11.324 -2.764 1.00 40.84 74 ALA A CA 1
ATOM 576 C C . ALA A 1 74 ? 1.003 10.194 -3.325 1.00 40.84 74 ALA A C 1
ATOM 578 O O . ALA A 1 74 ? 1.780 9.594 -2.585 1.00 40.84 74 ALA A O 1
ATOM 579 N N . ALA A 1 75 ? 0.956 9.883 -4.632 1.00 56.94 75 ALA A N 1
ATOM 580 C CA . ALA A 1 75 ? 1.833 8.890 -5.304 1.00 56.94 75 ALA A CA 1
ATOM 581 C C . ALA A 1 75 ? 1.846 7.466 -4.664 1.00 56.94 75 ALA A C 1
ATOM 583 O O . ALA A 1 75 ? 0.792 6.983 -4.255 1.00 56.94 75 ALA A O 1
ATOM 584 N N . CYS A 1 76 ? 2.979 6.741 -4.607 1.00 62.41 76 CYS A N 1
ATOM 585 C CA . CYS A 1 76 ? 3.027 5.342 -4.123 1.00 62.41 76 CYS A CA 1
ATOM 586 C C . CYS A 1 76 ? 2.635 5.173 -2.643 1.00 62.41 76 CYS A C 1
ATOM 588 O O . CYS A 1 76 ? 2.189 4.101 -2.249 1.00 62.41 76 CYS A O 1
ATOM 590 N N . SER A 1 77 ? 2.760 6.226 -1.831 1.00 63.38 77 SER A N 1
ATOM 591 C CA . SER A 1 77 ? 2.352 6.232 -0.423 1.00 63.38 77 SER A CA 1
ATOM 592 C C . SER A 1 77 ? 0.930 6.762 -0.207 1.00 63.38 77 SER A C 1
ATOM 594 O O . SER A 1 77 ? 0.505 6.894 0.940 1.00 63.38 77 SER A O 1
ATOM 596 N N . SER A 1 78 ? 0.165 7.034 -1.277 1.00 67.19 78 SER A N 1
ATOM 597 C CA . SER A 1 78 ? -1.185 7.626 -1.200 1.00 67.19 78 SER A CA 1
ATOM 598 C C . SER A 1 78 ? -2.104 6.914 -0.217 1.00 67.19 78 SER A C 1
ATOM 600 O O . SER A 1 78 ? -2.804 7.573 0.546 1.00 67.19 78 SER A O 1
ATOM 602 N N . SER A 1 79 ? -2.093 5.578 -0.212 1.00 72.25 79 SER A N 1
ATOM 603 C CA . SER A 1 79 ? -2.930 4.775 0.682 1.00 72.25 79 SER A CA 1
ATOM 604 C C . SER A 1 79 ? -2.545 4.960 2.150 1.00 72.25 79 SER A C 1
ATOM 606 O O . SER A 1 79 ? -3.421 5.145 2.990 1.00 72.25 79 SER A O 1
ATOM 608 N N . PHE A 1 80 ? -1.248 4.983 2.466 1.00 79.50 80 PHE A N 1
ATOM 609 C CA . PHE A 1 80 ? -0.750 5.193 3.828 1.00 79.50 80 PHE A CA 1
ATOM 610 C C . PHE A 1 80 ? -0.915 6.637 4.309 1.00 79.50 80 PHE A C 1
ATOM 612 O O . PHE A 1 80 ? -1.236 6.855 5.475 1.00 79.50 80 PHE A O 1
ATOM 619 N N . VAL A 1 81 ? -0.766 7.625 3.424 1.00 81.88 81 VAL A N 1
ATOM 620 C CA . VAL A 1 81 ? -1.066 9.031 3.737 1.00 81.88 81 VAL A CA 1
ATOM 621 C C . VAL A 1 81 ? -2.559 9.201 4.022 1.00 81.88 81 VAL A C 1
ATOM 623 O O . VAL A 1 81 ? -2.926 9.821 5.020 1.00 81.88 81 VAL A O 1
ATOM 626 N N . ALA A 1 82 ? -3.429 8.606 3.201 1.00 82.31 82 ALA A N 1
ATOM 627 C CA . ALA A 1 82 ? -4.870 8.606 3.439 1.00 82.31 82 ALA A CA 1
ATOM 628 C C . ALA A 1 82 ? -5.232 7.894 4.754 1.00 82.31 82 ALA A C 1
ATOM 630 O O . ALA A 1 82 ? -6.042 8.411 5.524 1.00 82.31 82 ALA A O 1
ATOM 631 N N . LEU A 1 83 ? -4.582 6.767 5.059 1.00 87.19 83 LEU A N 1
ATOM 632 C CA . LEU A 1 83 ? -4.760 6.042 6.318 1.00 87.19 83 LEU A CA 1
ATOM 633 C C . LEU A 1 83 ? -4.359 6.880 7.533 1.00 87.19 83 LEU A C 1
ATOM 635 O O . LEU A 1 83 ? -5.101 6.951 8.514 1.00 87.19 83 LEU A O 1
ATOM 639 N N . GLN A 1 84 ? -3.203 7.536 7.467 1.00 90.19 84 GLN A N 1
ATOM 640 C CA . GLN A 1 84 ? -2.705 8.385 8.542 1.00 90.19 84 GLN A CA 1
ATOM 641 C C . GLN A 1 84 ? -3.612 9.600 8.758 1.00 90.19 84 GLN A C 1
ATOM 643 O O . GLN A 1 84 ? -3.949 9.912 9.901 1.00 90.19 84 GLN A O 1
ATOM 648 N N . GLN A 1 85 ? -4.088 10.229 7.682 1.00 86.31 85 GLN A N 1
ATOM 649 C CA . GLN A 1 85 ? -5.046 11.327 7.775 1.00 86.31 85 GLN A CA 1
ATOM 650 C C . GLN A 1 85 ? -6.365 10.873 8.408 1.00 86.31 85 GLN A C 1
ATOM 652 O O . GLN A 1 85 ? -6.872 11.535 9.311 1.00 86.31 85 GLN A O 1
ATOM 657 N N . ALA A 1 86 ? -6.895 9.725 7.989 1.00 88.94 86 ALA A N 1
ATOM 658 C CA . ALA A 1 86 ? -8.120 9.166 8.544 1.00 88.94 86 ALA A CA 1
ATOM 659 C C . ALA A 1 86 ? -7.971 8.836 10.042 1.00 88.94 86 ALA A C 1
ATOM 661 O O . ALA A 1 86 ? -8.842 9.180 10.843 1.00 88.94 86 ALA A O 1
ATOM 662 N N . LEU A 1 87 ? -6.832 8.262 10.452 1.00 92.25 87 LEU A N 1
ATOM 663 C CA . LEU A 1 87 ? -6.509 8.025 11.862 1.00 92.25 87 LEU A CA 1
ATOM 664 C C . LEU A 1 87 ? -6.493 9.330 12.669 1.00 92.25 87 LEU A C 1
ATOM 666 O O . LEU A 1 87 ? -7.081 9.391 13.751 1.00 92.25 87 LEU A O 1
ATOM 670 N N . LEU A 1 88 ? -5.827 10.370 12.157 1.00 89.81 88 LEU A N 1
ATOM 671 C CA . LEU A 1 88 ? -5.758 11.672 12.820 1.00 89.81 88 LEU A CA 1
ATOM 672 C C . LEU A 1 88 ? -7.136 12.331 12.926 1.00 89.81 88 LEU A C 1
ATOM 674 O O . LEU A 1 88 ? -7.476 12.831 13.996 1.00 89.81 88 LEU A O 1
ATOM 678 N N . SER A 1 89 ? -7.950 12.287 11.869 1.00 89.62 89 SER A N 1
ATOM 679 C CA . SER A 1 89 ? -9.315 12.823 11.879 1.00 89.62 89 SER A CA 1
ATOM 680 C C . SER A 1 89 ? -10.204 12.125 12.910 1.00 89.62 89 SER A C 1
ATOM 682 O O . SER A 1 89 ? -10.901 12.806 13.664 1.00 89.62 89 SER A O 1
ATOM 684 N N . ILE A 1 90 ? -10.125 10.794 13.018 1.00 90.44 90 ILE A N 1
ATOM 685 C CA . ILE A 1 90 ? -10.886 10.034 14.022 1.00 90.44 90 ILE A CA 1
ATOM 686 C C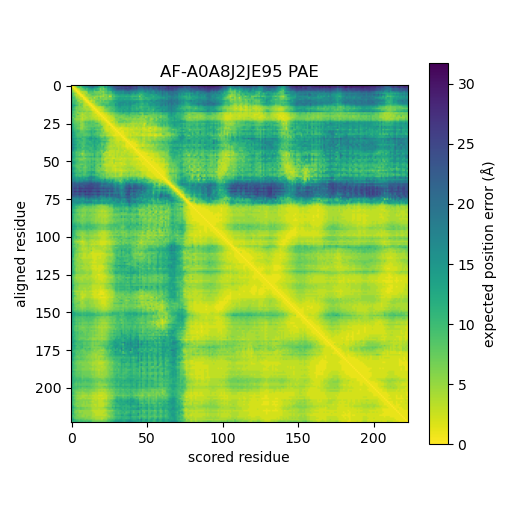 . ILE A 1 90 ? -10.417 10.366 15.442 1.00 90.44 90 ILE A C 1
ATOM 688 O O . ILE A 1 90 ? -11.237 10.589 16.337 1.00 90.44 90 ILE A O 1
ATOM 692 N N . ARG A 1 91 ? -9.098 10.434 15.666 1.00 92.25 91 ARG A N 1
ATOM 693 C CA . ARG A 1 91 ? -8.515 10.773 16.978 1.00 92.25 91 ARG A CA 1
ATOM 694 C C . ARG A 1 91 ? -8.838 12.195 17.419 1.00 92.25 91 ARG A C 1
ATOM 696 O O . ARG A 1 91 ? -9.094 12.412 18.598 1.00 92.25 91 ARG A O 1
ATOM 703 N N . ALA A 1 92 ? -8.848 13.141 16.485 1.00 92.06 92 ALA A N 1
ATOM 704 C CA . ALA A 1 92 ? -9.210 14.531 16.740 1.00 92.06 92 ALA A CA 1
ATOM 705 C C . ALA A 1 92 ? -10.722 14.735 16.948 1.00 92.06 92 ALA A C 1
ATOM 707 O O . ALA A 1 92 ? -11.139 15.836 17.296 1.00 92.06 92 ALA A O 1
ATOM 708 N N . GLY A 1 93 ? -11.548 13.704 16.730 1.00 89.38 93 GLY A N 1
ATOM 709 C CA . GLY A 1 93 ? -13.005 13.805 16.814 1.00 89.38 93 GLY A CA 1
ATOM 710 C C . GLY A 1 93 ? -13.644 14.559 15.645 1.00 89.38 93 GLY A C 1
ATOM 711 O O . GLY A 1 93 ? -14.784 14.990 15.768 1.00 89.38 93 GLY A O 1
ATOM 712 N N . ILE A 1 94 ? -12.925 14.722 14.528 1.00 88.56 94 ILE A N 1
ATOM 713 C CA . ILE A 1 94 ? -13.451 15.332 13.295 1.00 88.56 94 ILE A CA 1
ATOM 714 C C . ILE A 1 94 ? -14.451 14.385 12.621 1.00 88.56 94 ILE A C 1
ATOM 716 O O . ILE A 1 94 ? -15.446 14.839 12.065 1.00 88.56 94 ILE A O 1
ATOM 720 N N . CYS A 1 95 ? -14.200 13.076 12.689 1.00 84.62 95 CYS A N 1
ATOM 721 C CA . CYS A 1 95 ? -15.137 12.039 12.267 1.00 84.62 95 CYS A CA 1
ATOM 722 C C . CYS A 1 95 ? -15.140 10.864 13.258 1.00 84.62 95 CYS A C 1
ATOM 724 O O . CYS A 1 95 ? -14.209 10.684 14.046 1.00 84.62 95 CYS A O 1
ATOM 726 N N . ASP A 1 96 ? -16.195 10.051 13.233 1.00 85.12 96 ASP A N 1
ATOM 727 C CA . ASP A 1 96 ? -16.287 8.831 14.053 1.00 85.12 96 ASP A CA 1
ATOM 728 C C . ASP A 1 96 ? -15.760 7.585 13.329 1.00 85.12 96 ASP A C 1
ATOM 730 O O . ASP A 1 96 ? -15.418 6.573 13.957 1.00 85.12 96 ASP A O 1
ATOM 734 N N . ALA A 1 97 ? -15.665 7.687 12.006 1.00 86.88 97 ALA A N 1
ATOM 735 C CA . ALA A 1 97 ? -15.235 6.646 11.101 1.00 86.88 97 ALA A CA 1
ATOM 736 C C . ALA A 1 97 ? -14.710 7.226 9.786 1.00 86.88 97 ALA A C 1
ATOM 738 O O . ALA A 1 97 ? -14.939 8.394 9.470 1.00 86.88 97 ALA A O 1
ATOM 739 N N . ALA A 1 98 ? -14.006 6.399 9.021 1.00 84.75 98 ALA A N 1
ATOM 740 C CA . ALA A 1 98 ? -13.507 6.750 7.704 1.00 84.75 98 ALA A CA 1
ATOM 741 C C . ALA A 1 98 ? -13.343 5.506 6.829 1.00 84.75 98 ALA A C 1
ATOM 743 O O . ALA A 1 98 ? -12.986 4.428 7.307 1.00 84.75 98 ALA A O 1
ATOM 744 N N . ILE A 1 99 ? -13.539 5.693 5.527 1.00 83.62 99 ILE A N 1
ATOM 745 C CA . ILE A 1 99 ? -13.119 4.741 4.502 1.00 83.62 99 ILE A CA 1
ATOM 746 C C . ILE A 1 99 ? -11.813 5.250 3.921 1.00 83.62 99 ILE A C 1
ATOM 748 O O . ILE A 1 99 ? -11.705 6.412 3.529 1.00 83.62 99 ILE A O 1
ATOM 752 N N . VAL A 1 100 ? -10.830 4.367 3.849 1.00 85.06 100 VAL A N 1
ATOM 753 C CA . VAL A 1 100 ? -9.551 4.622 3.201 1.00 85.06 100 VAL A CA 1
ATOM 754 C C . VAL A 1 100 ? -9.487 3.713 1.991 1.00 85.06 100 VAL A C 1
ATOM 756 O O . VAL A 1 100 ? -9.405 2.499 2.147 1.00 85.06 100 VAL A O 1
ATOM 759 N N . ALA A 1 101 ? -9.541 4.300 0.799 1.00 80.50 101 ALA A N 1
ATOM 760 C CA . ALA A 1 101 ? -9.503 3.576 -0.464 1.00 80.50 101 ALA A CA 1
ATOM 761 C C . ALA A 1 101 ? -8.315 4.028 -1.317 1.00 80.50 101 ALA A C 1
ATOM 763 O O . ALA A 1 101 ? -7.944 5.203 -1.320 1.00 80.50 101 ALA A O 1
ATOM 764 N N . SER A 1 102 ? -7.733 3.098 -2.065 1.00 81.75 102 SER A N 1
ATOM 765 C CA . SER A 1 102 ? -6.695 3.369 -3.051 1.00 81.75 102 SER A CA 1
ATOM 766 C C . SER A 1 102 ? -6.942 2.572 -4.321 1.00 81.75 102 SER A C 1
ATOM 768 O O . SER A 1 102 ? -7.407 1.434 -4.287 1.00 81.75 102 SER A O 1
ATOM 770 N N . VAL A 1 103 ? -6.617 3.186 -5.457 1.00 83.69 103 VAL A N 1
ATOM 771 C CA . VAL A 1 103 ? -6.723 2.566 -6.775 1.00 83.69 103 VAL A CA 1
ATOM 772 C C . VAL A 1 103 ? -5.502 2.925 -7.606 1.00 83.69 103 VAL A C 1
ATOM 774 O O . VAL A 1 103 ? -5.077 4.081 -7.642 1.00 83.69 103 VAL A O 1
ATOM 777 N N . ASN A 1 104 ? -4.955 1.936 -8.297 1.00 86.06 104 ASN A N 1
ATOM 778 C CA . ASN A 1 104 ? -3.953 2.127 -9.328 1.00 86.06 104 ASN A CA 1
ATOM 779 C C . ASN A 1 104 ? -4.369 1.352 -10.576 1.00 86.06 104 ASN A C 1
ATOM 781 O O . ASN A 1 104 ? -4.641 0.155 -10.497 1.00 86.06 104 ASN A O 1
ATOM 785 N N . THR A 1 105 ? -4.394 2.032 -11.721 1.00 86.00 105 THR A N 1
ATOM 786 C CA . THR A 1 105 ? -4.671 1.428 -13.029 1.00 86.00 105 THR A CA 1
ATOM 787 C C . THR A 1 105 ? -3.609 1.845 -14.044 1.00 86.00 105 THR A C 1
ATOM 789 O O . THR A 1 105 ? -2.984 2.901 -13.924 1.00 86.00 105 THR A O 1
ATOM 792 N N . LEU A 1 106 ? -3.374 1.001 -15.045 1.00 85.62 106 LEU A N 1
ATOM 793 C CA . LEU A 1 106 ? -2.308 1.128 -16.036 1.00 85.62 106 LEU A CA 1
ATOM 794 C C . LEU A 1 106 ? -2.910 1.316 -17.437 1.00 85.62 106 LEU A C 1
ATOM 796 O O . LEU A 1 106 ? -2.709 0.490 -18.320 1.00 85.62 106 LEU A O 1
ATOM 800 N N . HIS A 1 107 ? -3.671 2.397 -17.639 1.00 79.00 107 HIS A N 1
ATOM 801 C CA . HIS A 1 107 ? -4.358 2.659 -18.917 1.00 79.00 107 HIS A CA 1
ATOM 802 C C . HIS A 1 107 ? -3.463 3.212 -20.022 1.00 79.00 107 HIS A C 1
ATOM 804 O O . HIS A 1 107 ? -3.714 2.949 -21.192 1.00 79.00 107 HIS A O 1
ATOM 810 N N . ASP A 1 108 ? -2.447 3.990 -19.658 1.00 81.81 108 ASP A N 1
ATOM 811 C CA . ASP A 1 108 ? -1.579 4.667 -20.615 1.00 81.81 108 ASP A CA 1
ATOM 812 C C . ASP A 1 108 ? -0.210 3.964 -20.697 1.00 81.81 108 ASP A C 1
ATOM 814 O O . ASP A 1 108 ? 0.500 3.907 -19.677 1.00 81.81 108 ASP A O 1
ATOM 818 N N . PRO A 1 109 ? 0.190 3.437 -21.876 1.00 83.69 109 PRO A N 1
ATOM 819 C CA . PRO A 1 109 ? 1.495 2.808 -22.060 1.00 83.69 109 PRO A CA 1
ATOM 820 C C . PRO A 1 109 ? 2.649 3.774 -21.798 1.00 83.69 109 PRO A C 1
ATOM 822 O O . PRO A 1 109 ? 3.701 3.331 -21.332 1.00 83.69 109 PRO A O 1
ATOM 825 N N . MET A 1 110 ? 2.465 5.084 -22.009 1.00 85.69 110 MET A N 1
ATOM 826 C CA . MET A 1 110 ? 3.535 6.065 -21.802 1.00 85.69 110 MET A CA 1
ATOM 827 C C . MET A 1 110 ? 4.000 6.108 -20.352 1.00 85.69 110 MET A C 1
ATOM 829 O O . MET A 1 110 ? 5.195 6.244 -20.095 1.00 85.69 110 MET A O 1
ATOM 833 N N . GLY A 1 111 ? 3.094 5.900 -19.393 1.00 82.75 111 GLY A N 1
ATOM 834 C CA . GLY A 1 111 ? 3.477 5.745 -17.994 1.00 82.75 111 GLY A CA 1
ATOM 835 C C . GLY A 1 111 ? 4.465 4.591 -17.807 1.00 82.75 111 GLY A C 1
ATOM 836 O O . GLY A 1 111 ? 5.507 4.767 -17.180 1.00 82.75 111 GLY A O 1
ATOM 837 N N . SER A 1 112 ? 4.176 3.419 -18.380 1.00 86.44 112 SER A N 1
ATOM 838 C CA . SER A 1 112 ? 5.059 2.247 -18.271 1.00 86.44 112 SER A CA 1
ATOM 839 C C . SER A 1 112 ? 6.365 2.440 -19.021 1.00 86.44 112 SER A C 1
ATOM 841 O O . SER A 1 112 ? 7.410 2.072 -18.493 1.00 86.44 112 SER A O 1
ATOM 843 N N . HIS A 1 113 ? 6.315 3.065 -20.196 1.00 86.19 113 HIS A N 1
ATOM 844 C CA . HIS A 1 113 ? 7.493 3.397 -20.986 1.00 86.19 113 HIS A CA 1
ATOM 845 C C . HIS A 1 113 ? 8.445 4.306 -20.203 1.00 86.19 113 HIS A C 1
ATOM 847 O O . HIS A 1 113 ? 9.628 4.004 -20.081 1.00 86.19 113 HIS A O 1
ATOM 853 N N . CYS A 1 114 ? 7.929 5.364 -19.572 1.00 85.88 114 CYS A N 1
ATOM 854 C CA . CYS A 1 114 ? 8.732 6.258 -18.740 1.00 85.88 114 CYS A CA 1
ATOM 855 C C . CYS A 1 114 ? 9.421 5.514 -17.584 1.00 85.88 114 CYS A C 1
ATOM 857 O O . CYS A 1 114 ? 10.621 5.682 -17.374 1.00 85.88 114 CYS A O 1
ATOM 859 N N . PHE A 1 115 ? 8.696 4.662 -16.847 1.00 86.31 115 PHE A N 1
ATOM 860 C CA . PHE A 1 115 ? 9.295 3.867 -15.762 1.00 86.31 115 PHE A CA 1
ATOM 86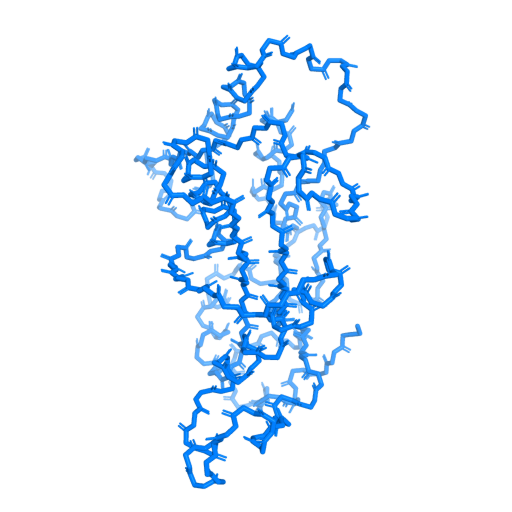1 C C . PHE A 1 115 ? 10.321 2.843 -16.270 1.00 86.31 115 PHE A C 1
ATOM 863 O O . PHE A 1 115 ? 11.314 2.581 -15.583 1.00 86.31 115 PHE A O 1
ATOM 870 N N . HIS A 1 116 ? 10.106 2.296 -17.467 1.00 87.06 116 HIS A N 1
ATOM 871 C CA . HIS A 1 116 ? 11.039 1.385 -18.122 1.00 87.06 116 HIS A CA 1
ATOM 872 C C . HIS A 1 116 ? 12.334 2.091 -18.535 1.00 87.06 116 HIS A C 1
ATOM 874 O O . HIS A 1 116 ? 13.425 1.637 -18.195 1.00 87.06 116 HIS A O 1
ATOM 880 N N . GLN A 1 117 ? 12.219 3.265 -19.157 1.00 87.56 117 GLN A N 1
ATOM 881 C CA . GLN A 1 117 ? 13.345 4.118 -19.546 1.00 87.56 117 GLN A CA 1
ATOM 882 C C . GLN A 1 117 ? 14.168 4.586 -18.338 1.00 87.56 117 GLN A C 1
ATOM 884 O O . GLN A 1 117 ? 15.397 4.643 -18.398 1.00 87.56 117 GLN A O 1
ATOM 889 N N . LEU A 1 118 ? 13.512 4.836 -17.199 1.00 86.75 118 LEU A N 1
ATOM 890 C CA . LEU A 1 118 ? 14.175 5.125 -15.921 1.00 86.75 118 LEU A CA 1
ATOM 891 C C . LEU A 1 118 ? 14.810 3.891 -15.256 1.00 86.75 118 LEU A C 1
ATOM 893 O O . LEU A 1 118 ? 15.393 4.019 -14.180 1.00 86.75 118 LEU A O 1
ATOM 897 N N . LYS A 1 119 ? 14.712 2.704 -15.871 1.00 88.56 119 LYS A N 1
ATOM 898 C CA . LYS A 1 119 ? 15.226 1.421 -15.360 1.00 88.56 119 LYS A CA 1
ATOM 899 C C . LYS A 1 119 ? 14.712 1.074 -13.963 1.00 88.56 119 LYS A C 1
ATOM 901 O O . LYS A 1 119 ? 15.413 0.449 -13.172 1.00 88.56 119 LYS A O 1
ATOM 906 N N . MET A 1 120 ? 13.488 1.496 -13.653 1.00 90.75 120 MET A N 1
ATOM 907 C CA . MET A 1 120 ? 12.847 1.189 -12.373 1.00 90.75 120 MET A CA 1
ATOM 908 C C . MET A 1 120 ? 12.094 -0.144 -12.413 1.00 90.75 120 MET A C 1
ATOM 910 O O . MET A 1 120 ? 11.849 -0.749 -11.372 1.00 90.75 120 MET A O 1
ATOM 914 N N . THR A 1 121 ? 11.724 -0.607 -13.607 1.00 91.88 121 THR A N 1
ATOM 915 C CA . THR A 1 121 ? 10.990 -1.859 -13.805 1.00 91.88 121 THR A CA 1
ATOM 916 C C . THR A 1 121 ? 11.924 -3.026 -14.089 1.00 91.88 121 THR A C 1
ATOM 918 O O . THR A 1 121 ? 12.858 -2.872 -14.877 1.00 91.88 121 THR A O 1
ATOM 921 N N . SER A 1 122 ? 11.613 -4.199 -13.544 1.00 92.25 122 SER A N 1
ATOM 922 C CA . SER A 1 122 ? 12.371 -5.420 -13.806 1.00 92.25 122 SER A CA 1
ATOM 923 C C . SER A 1 122 ? 12.206 -5.894 -15.263 1.00 92.25 122 SER A C 1
ATOM 925 O O . SER A 1 122 ? 11.067 -6.026 -15.726 1.00 92.25 122 SER A O 1
ATOM 927 N N . PRO A 1 123 ? 13.299 -6.207 -15.988 1.00 88.12 123 PRO A N 1
ATOM 928 C CA . PRO A 1 123 ? 13.227 -6.750 -17.348 1.00 88.12 123 PRO A CA 1
ATOM 929 C C . PRO A 1 123 ? 12.575 -8.137 -17.438 1.00 88.12 123 PRO A C 1
ATOM 931 O O . PRO A 1 123 ? 11.949 -8.452 -18.448 1.00 88.12 123 PRO A O 1
ATOM 934 N N . ASP A 1 124 ? 12.710 -8.971 -16.399 1.00 89.00 124 ASP A N 1
ATOM 935 C CA . ASP A 1 124 ? 12.095 -10.308 -16.351 1.00 89.00 124 ASP A CA 1
ATOM 936 C C . ASP A 1 124 ? 10.668 -10.296 -15.772 1.00 89.00 124 ASP A C 1
ATOM 938 O O . ASP A 1 124 ? 9.992 -11.336 -15.699 1.00 89.00 124 ASP A O 1
ATOM 942 N N . GLY A 1 125 ? 10.198 -9.101 -15.397 1.00 88.38 125 GLY A N 1
ATOM 943 C CA . GLY A 1 125 ? 8.849 -8.868 -14.926 1.00 88.38 125 GLY A CA 1
ATOM 944 C C . GLY A 1 125 ? 8.564 -9.554 -13.595 1.00 88.38 125 GLY A C 1
ATOM 945 O O . GLY A 1 125 ? 7.487 -10.139 -13.431 1.00 88.38 125 GLY A O 1
ATOM 946 N N . LYS A 1 126 ? 9.515 -9.505 -12.652 1.00 92.19 126 LYS A N 1
ATOM 947 C CA . LYS A 1 126 ? 9.340 -9.988 -11.274 1.00 92.19 126 LYS A CA 1
ATOM 948 C C . LYS A 1 126 ? 9.862 -8.978 -10.251 1.00 92.19 126 LYS A C 1
ATOM 950 O O . LYS A 1 126 ? 10.972 -8.479 -10.383 1.00 92.19 126 LYS A O 1
ATOM 955 N N . CYS A 1 127 ? 9.092 -8.744 -9.187 1.00 94.88 127 CYS A N 1
ATOM 956 C CA . CYS A 1 127 ? 9.617 -8.100 -7.982 1.00 94.88 127 CYS A CA 1
ATOM 957 C C . CYS A 1 127 ? 10.434 -9.141 -7.213 1.00 94.88 127 CYS A C 1
ATOM 959 O O . CYS A 1 127 ? 9.871 -10.080 -6.651 1.00 94.88 127 CYS A O 1
ATOM 961 N N . LYS A 1 128 ? 11.758 -9.008 -7.241 1.00 96.12 128 LYS A N 1
ATOM 962 C CA . LYS A 1 128 ? 12.702 -9.928 -6.592 1.00 96.12 128 LYS A CA 1
ATOM 963 C C . LYS A 1 128 ? 13.148 -9.357 -5.246 1.00 96.12 128 LYS A C 1
ATOM 965 O O . LYS A 1 128 ? 14.324 -9.070 -5.046 1.00 96.12 128 LYS A O 1
ATOM 970 N N . SER A 1 129 ? 12.171 -9.120 -4.374 1.00 96.56 129 SER A N 1
ATOM 971 C CA . SER A 1 129 ? 12.345 -8.435 -3.091 1.00 96.56 129 SER A CA 1
ATOM 972 C C . SER A 1 129 ? 13.407 -9.123 -2.236 1.00 96.56 129 SER A C 1
ATOM 974 O O . SER A 1 129 ? 13.305 -10.321 -1.970 1.00 96.56 129 SER A O 1
ATOM 976 N N . PHE A 1 130 ? 14.421 -8.362 -1.828 1.00 96.19 130 PHE A N 1
ATOM 977 C CA . PHE A 1 130 ? 15.547 -8.797 -0.989 1.00 96.19 130 PHE A CA 1
ATOM 978 C C . PHE A 1 130 ? 16.437 -9.899 -1.586 1.00 96.19 130 PHE A C 1
ATOM 980 O O . PHE A 1 130 ? 17.336 -10.403 -0.912 1.00 96.19 130 PHE A O 1
ATOM 987 N N . ASP A 1 131 ? 16.240 -10.261 -2.854 1.00 97.38 131 ASP A N 1
ATOM 988 C CA . ASP A 1 131 ? 17.092 -11.218 -3.553 1.00 97.38 131 ASP A CA 1
ATOM 989 C C . ASP A 1 131 ? 18.300 -10.505 -4.182 1.00 97.38 131 ASP A C 1
ATOM 991 O O . ASP A 1 131 ? 18.199 -9.388 -4.692 1.00 97.38 131 ASP A O 1
ATOM 995 N N . ALA A 1 132 ? 19.460 -11.167 -4.214 1.00 95.25 132 ALA A N 1
ATOM 996 C CA . ALA A 1 132 ? 20.671 -10.617 -4.833 1.00 95.25 132 ALA A CA 1
ATOM 997 C C . ALA A 1 132 ? 20.500 -10.301 -6.337 1.00 95.25 132 ALA A C 1
ATOM 999 O O . ALA A 1 132 ? 21.254 -9.503 -6.899 1.00 95.25 132 ALA A O 1
ATOM 1000 N N . SER A 1 133 ? 19.516 -10.922 -6.993 1.00 96.56 133 SER A N 1
ATOM 1001 C CA . SER A 1 133 ? 19.139 -10.703 -8.392 1.00 96.56 133 SER A CA 1
ATOM 1002 C C . SER A 1 133 ? 18.071 -9.618 -8.604 1.00 96.56 133 SER A C 1
ATOM 1004 O O . SER A 1 133 ? 17.583 -9.467 -9.729 1.00 96.56 133 SER A O 1
ATOM 1006 N N . ALA A 1 134 ? 17.736 -8.845 -7.562 1.00 95.94 134 ALA A N 1
ATOM 1007 C CA . ALA A 1 134 ? 16.916 -7.636 -7.634 1.00 95.94 134 ALA A CA 1
ATOM 1008 C C . ALA A 1 134 ? 17.367 -6.712 -8.779 1.00 95.94 134 ALA A C 1
ATOM 1010 O O . ALA A 1 134 ? 18.547 -6.381 -8.918 1.00 95.94 134 ALA A O 1
ATOM 1011 N N . ASP A 1 135 ? 16.434 -6.293 -9.630 1.00 94.56 135 ASP A N 1
ATOM 1012 C CA . ASP A 1 135 ? 16.710 -5.476 -10.817 1.00 94.56 135 ASP A CA 1
ATOM 1013 C C . ASP A 1 135 ? 15.556 -4.541 -11.209 1.00 94.56 135 ASP A C 1
ATOM 1015 O O . ASP A 1 135 ? 15.573 -3.971 -12.299 1.00 94.56 135 ASP A O 1
ATOM 1019 N N . GLY A 1 136 ? 14.588 -4.339 -10.313 1.00 93.75 136 GLY A N 1
ATOM 1020 C CA . GLY A 1 136 ? 13.428 -3.485 -10.532 1.00 93.75 136 GLY A CA 1
ATOM 1021 C C . GLY A 1 136 ? 12.140 -4.104 -9.999 1.00 93.75 136 GLY A C 1
ATOM 1022 O O . GLY A 1 136 ? 12.105 -5.258 -9.575 1.00 93.75 136 GLY A O 1
ATOM 1023 N N . TYR A 1 137 ? 11.061 -3.331 -10.067 1.00 94.62 137 TYR A N 1
ATOM 1024 C CA . TYR A 1 137 ? 9.728 -3.785 -9.671 1.00 94.62 137 TYR A CA 1
ATOM 1025 C C . TYR A 1 137 ? 8.843 -4.090 -10.890 1.00 94.62 137 TYR A C 1
ATOM 1027 O O . TYR A 1 137 ? 9.191 -3.803 -12.037 1.00 94.62 137 TYR A O 1
ATOM 1035 N N . VAL A 1 138 ? 7.665 -4.660 -10.652 1.00 93.62 138 VAL A N 1
ATOM 1036 C CA . VAL A 1 138 ? 6.628 -4.886 -11.667 1.00 93.62 138 VAL A CA 1
ATOM 1037 C C . VAL A 1 138 ? 5.475 -3.942 -11.407 1.00 93.62 138 VAL A C 1
ATOM 1039 O O . VAL A 1 138 ? 4.937 -3.901 -10.301 1.00 93.62 138 VAL A O 1
ATOM 1042 N N . ARG A 1 139 ? 5.062 -3.190 -12.430 1.00 92.38 139 ARG A N 1
ATOM 1043 C CA . ARG A 1 139 ? 3.883 -2.332 -12.297 1.00 92.38 139 ARG A CA 1
ATOM 1044 C C . ARG A 1 139 ? 2.633 -3.208 -12.190 1.00 92.38 139 ARG A C 1
ATOM 1046 O O . ARG A 1 139 ? 2.442 -4.136 -12.978 1.00 92.38 139 ARG A O 1
ATOM 1053 N N . ALA A 1 140 ? 1.782 -2.884 -11.225 1.00 90.81 140 ALA A N 1
ATOM 1054 C CA . ALA A 1 140 ? 0.577 -3.638 -10.923 1.00 90.81 140 ALA A CA 1
ATOM 1055 C C . ALA A 1 140 ? -0.630 -2.715 -10.771 1.00 90.81 140 ALA A C 1
ATOM 1057 O O . ALA A 1 140 ? -0.521 -1.618 -10.224 1.00 90.81 140 ALA A O 1
ATOM 1058 N N . GLU A 1 141 ? -1.781 -3.177 -11.230 1.00 90.19 141 GLU A N 1
ATOM 1059 C CA . GLU A 1 141 ? -3.078 -2.596 -10.932 1.00 90.19 141 GLU A CA 1
ATOM 1060 C C . GLU A 1 141 ? -3.636 -3.216 -9.656 1.00 90.19 141 GLU A C 1
ATOM 1062 O O . GLU A 1 141 ? -3.561 -4.429 -9.448 1.00 90.19 141 GLU A O 1
ATOM 1067 N N . ALA A 1 142 ? -4.204 -2.379 -8.800 1.00 88.38 142 ALA A N 1
ATOM 1068 C CA . ALA A 1 142 ? -4.846 -2.823 -7.576 1.00 88.38 142 ALA A CA 1
ATOM 1069 C C . ALA A 1 142 ? -5.899 -1.812 -7.144 1.00 88.38 142 ALA A C 1
ATOM 1071 O O . ALA A 1 142 ? -5.791 -0.615 -7.418 1.00 88.38 142 ALA A O 1
ATOM 1072 N N . LEU A 1 143 ? -6.895 -2.315 -6.434 1.00 85.00 143 LEU A N 1
ATOM 1073 C CA . LEU A 1 143 ? -7.913 -1.534 -5.762 1.00 85.00 143 LEU A CA 1
ATOM 1074 C C . LEU A 1 143 ? -8.113 -2.156 -4.387 1.00 85.00 143 LEU A C 1
ATOM 1076 O O . LEU A 1 143 ? -8.296 -3.367 -4.279 1.00 85.00 143 LEU A O 1
ATOM 1080 N N . ALA A 1 144 ? -8.062 -1.332 -3.352 1.00 86.88 144 ALA A N 1
ATOM 1081 C CA . ALA A 1 144 ? -8.312 -1.761 -1.989 1.00 86.88 144 ALA A CA 1
ATOM 1082 C C . ALA A 1 144 ? -9.047 -0.656 -1.237 1.00 86.88 144 ALA A C 1
ATOM 1084 O O . ALA A 1 144 ? -8.752 0.524 -1.425 1.00 86.88 144 ALA A O 1
ATOM 1085 N N . ALA A 1 145 ? -9.968 -1.038 -0.357 1.00 85.50 145 ALA A N 1
ATOM 1086 C CA . ALA A 1 145 ? -10.508 -0.138 0.646 1.00 85.50 145 ALA A CA 1
ATOM 1087 C C . ALA A 1 145 ? -10.569 -0.827 2.001 1.00 85.50 145 ALA A C 1
ATOM 1089 O O . ALA A 1 145 ? -10.804 -2.030 2.102 1.00 85.50 145 ALA A O 1
ATOM 1090 N N . ILE A 1 146 ? -10.365 -0.033 3.042 1.00 89.62 146 ILE A N 1
ATOM 1091 C CA . ILE A 1 146 ? -10.554 -0.439 4.425 1.00 89.62 146 ILE A CA 1
ATOM 1092 C C . ILE A 1 146 ? -11.454 0.566 5.121 1.00 89.62 146 ILE A C 1
ATOM 1094 O O . ILE A 1 146 ? -11.394 1.771 4.870 1.00 89.62 146 ILE A O 1
ATOM 1098 N N . TYR A 1 147 ? -12.276 0.058 6.024 1.00 87.44 147 TYR A N 1
ATOM 1099 C CA . TYR A 1 147 ? -13.070 0.872 6.923 1.00 87.44 147 TYR A CA 1
ATOM 1100 C C . TYR A 1 147 ? -12.394 0.916 8.293 1.00 87.44 147 TYR A C 1
ATOM 1102 O O . TYR A 1 147 ? -12.084 -0.124 8.879 1.00 87.44 147 TYR A O 1
ATOM 1110 N N . ILE A 1 148 ? -12.177 2.120 8.815 1.00 91.12 148 ILE A N 1
ATOM 1111 C CA . ILE A 1 148 ? -11.638 2.337 10.156 1.00 91.12 148 ILE A CA 1
ATOM 1112 C C . ILE A 1 148 ? -12.628 3.142 10.994 1.00 91.12 148 ILE A C 1
ATOM 1114 O O . ILE A 1 148 ? -13.287 4.061 10.512 1.00 91.12 148 ILE A O 1
ATOM 1118 N N . CYS A 1 149 ? -12.744 2.797 12.272 1.00 90.88 149 CYS A N 1
ATOM 1119 C CA . CYS A 1 149 ? -13.653 3.465 13.196 1.00 90.88 149 CYS A CA 1
ATOM 1120 C C . CYS A 1 149 ? -13.159 3.371 14.637 1.00 90.88 149 CYS A C 1
ATOM 1122 O O . CYS A 1 149 ? -12.207 2.650 14.952 1.00 90.88 149 CYS A O 1
ATOM 1124 N N . LYS A 1 150 ? -13.832 4.096 15.533 1.00 90.50 150 LYS A N 1
ATOM 1125 C CA . LYS A 1 150 ? -13.623 3.953 16.976 1.00 90.50 150 LYS A CA 1
ATOM 1126 C C . LYS A 1 150 ? -13.990 2.535 17.430 1.00 90.50 150 LYS A C 1
ATOM 1128 O O . LYS A 1 150 ? -15.026 1.994 17.051 1.00 90.50 150 LYS A O 1
ATOM 1133 N N . LYS A 1 151 ? -13.174 1.952 18.314 1.00 91.38 151 LYS A N 1
ATOM 1134 C CA . LYS A 1 151 ? -13.346 0.574 18.816 1.00 91.38 151 LYS A CA 1
ATOM 1135 C C . LYS A 1 151 ? -14.757 0.295 19.353 1.00 91.38 151 LYS A C 1
ATOM 1137 O O . LYS A 1 151 ? -15.250 -0.815 19.216 1.00 91.38 151 LYS A O 1
ATOM 1142 N N . GLN A 1 152 ? -15.404 1.292 19.954 1.00 90.75 152 GLN A N 1
ATOM 1143 C CA . GLN A 1 152 ? -16.729 1.173 20.566 1.00 90.75 152 GLN A CA 1
ATOM 1144 C C . GLN A 1 152 ? -17.851 0.919 19.550 1.00 90.75 152 GLN A C 1
ATOM 1146 O O . GLN A 1 152 ? -18.884 0.375 19.930 1.00 90.75 152 GLN A O 1
ATOM 1151 N N . VAL A 1 153 ? -17.666 1.317 18.287 1.00 87.19 153 VAL A N 1
ATOM 1152 C CA . VAL A 1 153 ? -18.682 1.175 17.229 1.00 87.19 153 VAL A CA 1
ATOM 1153 C C . VAL A 1 153 ? -18.346 0.066 16.227 1.00 87.19 153 VAL A C 1
ATOM 1155 O O . VAL A 1 153 ? -19.153 -0.231 15.347 1.00 87.19 153 VAL A O 1
ATOM 1158 N N . ALA A 1 154 ? -17.175 -0.564 16.359 1.00 89.69 154 ALA A N 1
ATOM 1159 C CA . ALA A 1 154 ? -16.742 -1.644 15.485 1.00 89.69 154 ALA A CA 1
ATOM 1160 C C . ALA A 1 154 ? -17.594 -2.904 15.707 1.00 89.69 154 ALA A C 1
ATOM 1162 O O . ALA A 1 154 ? -17.660 -3.437 16.814 1.00 89.69 154 ALA A O 1
ATOM 1163 N N . LYS A 1 155 ? -18.223 -3.407 14.638 1.00 89.69 155 LYS A N 1
ATOM 1164 C CA . LYS A 1 155 ? -18.960 -4.686 14.657 1.00 89.69 155 LYS A CA 1
ATOM 1165 C C . LYS A 1 155 ? -18.068 -5.883 14.325 1.00 89.69 155 LYS A C 1
ATOM 1167 O O . LYS A 1 155 ? -18.306 -6.982 14.816 1.00 89.69 155 LYS A O 1
ATOM 1172 N N . ARG A 1 156 ? -17.044 -5.659 13.499 1.00 91.50 156 ARG A N 1
ATOM 1173 C CA . ARG A 1 156 ? -16.007 -6.618 13.107 1.00 91.50 156 ARG A CA 1
ATOM 1174 C C . ARG A 1 156 ? -14.644 -5.937 13.219 1.00 91.50 156 ARG A C 1
ATOM 1176 O O . ARG A 1 156 ? -14.521 -4.769 12.857 1.00 91.50 156 ARG A O 1
ATOM 1183 N N . THR A 1 157 ? -13.634 -6.672 13.686 1.00 94.12 157 THR A N 1
ATOM 1184 C CA . THR A 1 157 ? -12.276 -6.150 13.891 1.00 94.12 157 THR A CA 1
ATOM 1185 C C . THR A 1 157 ? -11.245 -7.116 13.317 1.00 94.12 157 THR A C 1
ATOM 1187 O O . THR A 1 157 ? -11.147 -8.244 13.790 1.00 94.12 157 THR A O 1
ATOM 1190 N N . TYR A 1 158 ? -10.462 -6.661 12.334 1.00 95.38 158 TYR A N 1
ATOM 1191 C CA . TYR A 1 158 ? -9.303 -7.399 11.804 1.00 95.38 158 TYR A CA 1
ATOM 1192 C C . TYR A 1 158 ? -8.000 -7.050 12.531 1.00 95.38 158 TYR A C 1
ATOM 1194 O O . TYR A 1 158 ? -7.116 -7.885 12.667 1.00 95.38 158 TYR A O 1
ATOM 1202 N N . GLY A 1 159 ? -7.892 -5.819 13.030 1.00 94.69 159 GLY A N 1
ATOM 1203 C CA . GLY A 1 159 ? -6.726 -5.322 13.746 1.00 94.69 159 GLY A CA 1
ATOM 1204 C C . GLY A 1 159 ? -7.013 -3.961 14.370 1.00 94.69 159 GLY A C 1
ATOM 1205 O O . GLY A 1 159 ? -8.050 -3.350 14.108 1.00 94.69 159 GLY A O 1
ATOM 1206 N N . THR A 1 160 ? -6.102 -3.491 15.218 1.00 95.00 160 THR A N 1
ATOM 1207 C CA . THR A 1 160 ? -6.163 -2.139 15.788 1.00 95.00 160 THR A CA 1
ATOM 1208 C C . THR A 1 160 ? -5.036 -1.307 15.196 1.00 95.00 160 THR A C 1
ATOM 1210 O O . THR A 1 160 ? -3.872 -1.665 15.338 1.00 95.00 160 THR A O 1
ATOM 1213 N N . LEU A 1 161 ? -5.371 -0.182 14.561 1.00 94.19 161 LEU A N 1
ATOM 1214 C CA . LEU A 1 161 ? -4.375 0.777 14.087 1.00 94.19 161 LEU A CA 1
ATOM 1215 C C . LEU A 1 161 ? -3.812 1.563 15.281 1.00 94.19 161 LEU A C 1
ATOM 1217 O O . LEU A 1 161 ? -4.412 2.536 15.745 1.00 94.19 161 LEU A O 1
ATOM 1221 N N . VAL A 1 162 ? -2.675 1.100 15.805 1.00 94.12 162 VAL A N 1
ATOM 1222 C CA . VAL A 1 162 ? -2.046 1.667 17.009 1.00 94.12 162 VAL A CA 1
ATOM 1223 C C . VAL A 1 162 ? -1.411 3.022 16.723 1.00 94.12 162 VAL A C 1
ATOM 1225 O O . VAL A 1 162 ? -1.523 3.927 17.546 1.00 94.12 162 VAL A O 1
ATOM 1228 N N . HIS A 1 163 ? -0.787 3.206 15.559 1.00 94.75 163 HIS A N 1
ATOM 1229 C CA . HIS A 1 163 ? -0.212 4.487 15.151 1.00 94.75 163 HIS A CA 1
ATOM 1230 C C . HIS A 1 163 ? 0.062 4.533 13.649 1.00 94.75 163 HIS A C 1
ATOM 1232 O O . HIS A 1 163 ? 0.118 3.497 12.994 1.00 94.75 163 HIS A O 1
ATOM 1238 N N . ALA A 1 164 ? 0.248 5.739 13.117 1.00 93.19 164 ALA A N 1
ATOM 1239 C CA . ALA A 1 164 ? 0.733 5.967 11.763 1.00 93.19 164 ALA A CA 1
ATOM 1240 C C . ALA A 1 164 ? 1.538 7.271 11.733 1.00 93.19 164 ALA A C 1
ATOM 1242 O O . ALA A 1 164 ? 1.085 8.298 12.248 1.00 93.19 164 ALA A O 1
ATOM 1243 N N . ALA A 1 165 ? 2.712 7.243 11.109 1.00 91.88 165 ALA A N 1
ATOM 1244 C CA . ALA A 1 165 ? 3.562 8.414 10.940 1.00 91.88 165 ALA A CA 1
ATOM 1245 C C . ALA A 1 165 ? 4.045 8.515 9.494 1.00 91.88 165 ALA A C 1
ATOM 1247 O O . ALA A 1 165 ? 4.235 7.511 8.815 1.00 91.88 165 ALA A O 1
ATOM 1248 N N . ILE A 1 166 ? 4.248 9.750 9.044 1.00 89.81 166 ILE A N 1
ATOM 1249 C CA . ILE A 1 166 ? 4.785 10.070 7.724 1.00 89.81 166 ILE A CA 1
ATOM 1250 C C . ILE A 1 166 ? 5.912 11.091 7.873 1.00 89.81 166 ILE A C 1
ATOM 1252 O O . ILE A 1 166 ? 5.886 11.944 8.769 1.00 89.81 166 ILE A O 1
ATOM 1256 N N . ASN A 1 167 ? 6.900 11.016 6.990 1.00 89.25 167 ASN A N 1
ATOM 1257 C CA . ASN A 1 167 ? 7.898 12.060 6.791 1.00 89.25 167 ASN A CA 1
ATOM 1258 C C . ASN A 1 167 ? 8.255 12.157 5.297 1.00 89.25 167 ASN A C 1
ATOM 1260 O O . ASN A 1 167 ? 7.500 11.714 4.431 1.00 89.25 167 ASN A O 1
ATOM 1264 N N . SER A 1 168 ? 9.371 12.805 4.978 1.00 86.25 168 SER A N 1
ATOM 1265 C CA . SER A 1 168 ? 9.879 12.885 3.614 1.00 86.25 168 SER A CA 1
ATOM 1266 C C . SER A 1 168 ? 11.394 12.810 3.620 1.00 86.25 168 SER A C 1
ATOM 1268 O O . SER A 1 168 ? 12.043 13.325 4.531 1.00 86.25 168 SER A O 1
ATOM 1270 N N . ASP A 1 169 ? 11.946 12.232 2.559 1.00 82.31 169 ASP A N 1
ATOM 1271 C CA . ASP A 1 169 ? 13.390 12.092 2.375 1.00 82.31 169 ASP A CA 1
ATOM 1272 C C . ASP A 1 169 ? 14.143 13.430 2.360 1.00 82.31 169 ASP A C 1
ATOM 1274 O O . ASP A 1 169 ? 15.325 13.470 2.684 1.00 82.31 169 ASP A O 1
ATOM 1278 N N . GLY A 1 170 ? 13.467 14.523 1.997 1.00 83.69 170 GLY A N 1
ATOM 1279 C CA . GLY A 1 170 ? 14.088 15.837 1.868 1.00 83.69 170 GLY A CA 1
ATOM 1280 C C . GLY A 1 170 ? 15.082 15.908 0.705 1.00 83.69 170 GLY A C 1
ATOM 1281 O O . GLY A 1 170 ? 14.950 15.201 -0.296 1.00 83.69 170 GLY A O 1
ATOM 1282 N N . TYR A 1 171 ? 16.058 16.811 0.821 1.00 81.44 171 TYR A N 1
ATOM 1283 C CA . TYR A 1 171 ? 17.119 16.970 -0.174 1.00 81.44 171 TYR A CA 1
ATOM 1284 C C . TYR A 1 171 ? 18.129 15.817 -0.102 1.00 81.44 171 TYR A C 1
ATOM 1286 O O . TYR A 1 171 ? 18.573 15.448 0.984 1.00 81.44 171 TYR A O 1
ATOM 1294 N N . LYS A 1 172 ? 18.525 15.299 -1.270 1.00 84.38 172 LYS A N 1
ATOM 1295 C CA . LYS A 1 172 ? 19.518 14.229 -1.442 1.00 84.38 172 LYS A CA 1
ATOM 1296 C C . LYS A 1 172 ? 20.437 14.578 -2.609 1.00 84.38 172 LYS A C 1
ATOM 1298 O O . LYS A 1 172 ? 19.945 14.929 -3.682 1.00 84.38 172 LYS A O 1
ATOM 1303 N N . GLU A 1 173 ? 21.749 14.437 -2.432 1.00 82.19 173 GLU A N 1
ATOM 1304 C CA . GLU A 1 173 ? 22.739 14.706 -3.491 1.00 82.19 173 GLU A CA 1
ATOM 1305 C C . GLU A 1 173 ? 22.620 13.724 -4.668 1.00 82.19 173 GLU A C 1
ATOM 1307 O O . GLU A 1 173 ? 22.874 14.078 -5.814 1.00 82.19 173 GLU A O 1
ATOM 1312 N N . GLN A 1 174 ? 22.164 12.502 -4.392 1.00 87.56 174 GLN A N 1
ATOM 1313 C CA . GLN A 1 174 ? 21.968 11.417 -5.354 1.00 87.56 174 GLN A CA 1
ATOM 1314 C C . GLN A 1 174 ? 20.724 11.612 -6.242 1.00 87.56 174 GLN A C 1
ATOM 1316 O O . GLN A 1 174 ? 20.489 10.828 -7.161 1.00 87.56 174 GLN A O 1
ATOM 1321 N N . GLY A 1 175 ? 19.920 12.647 -5.974 1.00 79.44 175 GLY A N 1
ATOM 1322 C CA . GLY A 1 175 ? 18.709 12.976 -6.720 1.00 79.44 175 GLY A CA 1
ATOM 1323 C C . GLY A 1 175 ? 17.411 12.547 -6.034 1.00 79.44 175 GLY A C 1
ATOM 1324 O O . GLY A 1 175 ? 17.392 11.828 -5.037 1.00 79.44 175 GLY A O 1
ATOM 1325 N N . ILE A 1 176 ? 16.286 13.020 -6.581 1.00 77.06 176 ILE A N 1
ATOM 1326 C CA . ILE A 1 176 ? 14.958 12.900 -5.956 1.00 77.06 176 ILE A CA 1
ATOM 1327 C C . ILE A 1 176 ? 14.465 11.450 -5.834 1.00 77.06 176 ILE A C 1
ATOM 1329 O O . ILE A 1 176 ? 13.789 11.121 -4.861 1.00 77.06 176 ILE A O 1
ATOM 1333 N N . THR A 1 177 ? 14.842 10.589 -6.783 1.00 80.69 177 THR A N 1
ATOM 1334 C CA . THR A 1 177 ? 14.422 9.181 -6.863 1.00 80.69 177 THR A CA 1
ATOM 1335 C C . THR A 1 177 ? 15.259 8.242 -5.997 1.00 80.69 177 THR A C 1
ATOM 1337 O O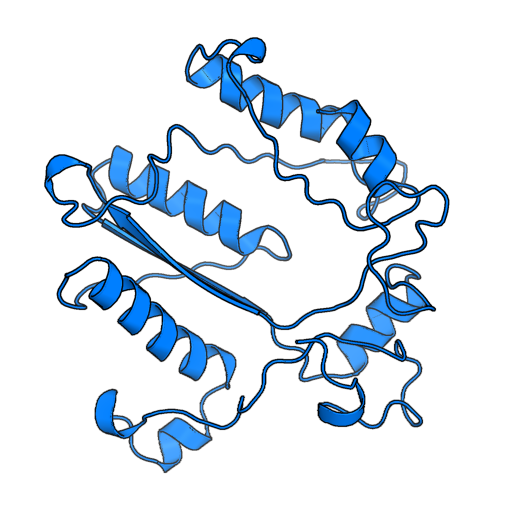 . THR A 1 177 ? 14.911 7.073 -5.876 1.00 80.69 177 THR A O 1
ATOM 1340 N N . PHE A 1 178 ? 16.368 8.719 -5.423 1.00 86.62 178 PHE A N 1
ATOM 1341 C CA . PHE A 1 178 ? 17.164 7.938 -4.479 1.00 86.62 178 PHE A CA 1
ATOM 1342 C C . PHE A 1 178 ? 16.412 7.802 -3.151 1.00 86.62 178 PHE A C 1
ATOM 1344 O O . PHE A 1 178 ? 15.787 8.759 -2.711 1.00 86.62 178 PHE A O 1
ATOM 1351 N N . THR A 1 179 ? 16.465 6.652 -2.491 1.00 87.19 179 THR A N 1
ATOM 1352 C CA . THR A 1 179 ? 15.761 6.404 -1.222 1.00 87.19 179 THR A CA 1
ATOM 1353 C C . THR A 1 179 ? 16.671 6.689 -0.030 1.00 87.19 179 THR A C 1
ATOM 1355 O O . THR A 1 179 ? 17.807 6.227 -0.021 1.00 87.19 179 THR A O 1
ATOM 1358 N N . SER A 1 180 ? 16.199 7.431 0.975 1.00 90.31 180 SER A N 1
ATOM 1359 C CA . SER A 1 180 ? 17.002 7.765 2.165 1.00 90.31 180 SER A CA 1
ATOM 1360 C C . SER A 1 180 ? 16.762 6.794 3.324 1.00 90.31 180 SER A C 1
ATOM 1362 O O . SER A 1 180 ? 15.759 6.917 4.027 1.00 90.31 180 SER A O 1
ATOM 1364 N N . GLU A 1 181 ? 17.716 5.896 3.580 1.00 95.12 181 GLU A N 1
ATOM 1365 C CA . GLU A 1 181 ? 17.748 5.037 4.780 1.00 95.12 181 GLU A CA 1
ATOM 1366 C C . GLU A 1 181 ? 17.549 5.851 6.069 1.00 95.12 181 GLU A C 1
ATOM 1368 O O . GLU A 1 181 ? 16.660 5.565 6.866 1.00 95.12 181 GLU A O 1
ATOM 1373 N N . ILE A 1 182 ? 18.296 6.950 6.225 1.00 95.56 182 ILE A N 1
ATOM 1374 C CA . ILE A 1 182 ? 18.251 7.802 7.425 1.00 95.56 182 ILE A CA 1
ATOM 1375 C C . ILE A 1 182 ? 16.841 8.357 7.672 1.00 95.56 182 ILE A C 1
ATOM 1377 O O . ILE A 1 182 ? 16.404 8.494 8.818 1.00 95.56 182 ILE A O 1
ATOM 1381 N N . CYS A 1 183 ? 16.123 8.751 6.618 1.00 91.62 183 CYS A N 1
ATOM 1382 C CA . CYS A 1 183 ? 14.767 9.273 6.776 1.00 91.62 183 CYS A CA 1
ATOM 1383 C C . CYS A 1 183 ? 13.763 8.156 7.071 1.00 91.62 183 CYS A C 1
ATOM 1385 O O . CYS A 1 183 ? 12.858 8.377 7.879 1.00 91.62 183 CYS A O 1
ATOM 1387 N N . GLN A 1 184 ? 13.938 6.972 6.489 1.00 95.31 184 GLN A N 1
ATOM 1388 C CA . GLN A 1 184 ? 13.104 5.805 6.778 1.00 95.31 184 GLN A CA 1
ATOM 1389 C C . GLN A 1 184 ? 13.273 5.349 8.236 1.00 95.31 184 GLN A C 1
ATOM 1391 O O . GLN A 1 184 ? 12.285 5.256 8.966 1.00 95.31 184 GLN A O 1
ATOM 1396 N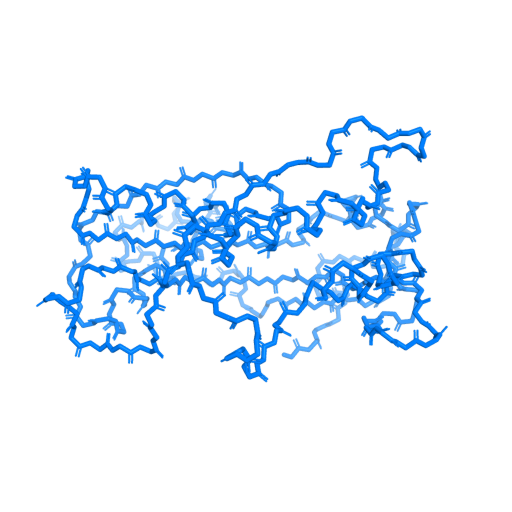 N . GLU A 1 185 ? 14.510 5.221 8.722 1.00 97.19 185 GLU A N 1
ATOM 1397 C CA . GLU A 1 185 ? 14.800 4.866 10.120 1.00 97.19 185 GLU A CA 1
ATOM 1398 C C . GLU A 1 185 ? 14.150 5.874 11.084 1.00 97.19 185 GLU A C 1
ATOM 1400 O O . GLU A 1 185 ? 13.511 5.506 12.072 1.00 97.19 185 GLU A O 1
ATOM 1405 N N . LYS A 1 186 ? 14.243 7.175 10.776 1.00 96.50 186 LYS A N 1
ATOM 1406 C CA . LYS A 1 186 ? 13.634 8.236 11.593 1.00 96.50 186 LYS A CA 1
ATOM 1407 C C . LYS A 1 186 ? 12.123 8.088 11.731 1.00 96.50 186 LYS A C 1
ATOM 1409 O O . LYS A 1 186 ? 11.608 8.328 12.824 1.00 96.50 186 LYS A O 1
ATOM 1414 N N . VAL A 1 187 ? 11.399 7.754 10.658 1.00 95.19 187 VAL A N 1
ATOM 1415 C CA . VAL A 1 187 ? 9.939 7.590 10.756 1.00 95.19 187 VAL A CA 1
ATOM 1416 C C . VAL A 1 187 ? 9.575 6.312 11.507 1.00 95.19 187 VAL A C 1
ATOM 1418 O O . VAL A 1 187 ? 8.675 6.366 12.341 1.00 95.19 187 VAL A O 1
ATOM 1421 N N . ILE A 1 188 ? 10.322 5.219 11.318 1.00 96.31 188 ILE A N 1
ATOM 1422 C CA . ILE A 1 188 ? 10.132 3.959 12.056 1.00 96.31 188 ILE A CA 1
ATOM 1423 C C . ILE A 1 188 ? 10.351 4.180 13.559 1.00 96.31 188 ILE A C 1
ATOM 1425 O O . ILE A 1 188 ? 9.463 3.916 14.370 1.00 96.31 188 ILE A O 1
ATOM 1429 N N . ARG A 1 189 ? 11.485 4.777 13.952 1.00 96.62 189 ARG A N 1
ATOM 1430 C CA . ARG A 1 189 ? 11.773 5.104 15.360 1.00 96.62 189 ARG A CA 1
ATOM 1431 C C . ARG A 1 189 ? 10.740 6.036 15.970 1.00 96.62 189 ARG A C 1
ATOM 1433 O O . ARG A 1 189 ? 10.379 5.869 17.133 1.00 96.62 189 ARG A O 1
ATOM 1440 N N . ARG A 1 190 ? 10.266 7.019 15.199 1.00 96.06 190 ARG A N 1
ATOM 1441 C CA . ARG A 1 190 ? 9.202 7.919 15.646 1.00 96.06 190 ARG A CA 1
ATOM 1442 C C . ARG A 1 190 ? 7.928 7.142 15.957 1.00 96.06 190 ARG A C 1
ATOM 1444 O O . ARG A 1 190 ? 7.312 7.431 16.974 1.00 96.06 190 ARG A O 1
ATOM 1451 N N . VAL A 1 191 ? 7.554 6.158 15.134 1.00 95.75 191 VAL A N 1
ATOM 1452 C CA . VAL A 1 191 ? 6.368 5.336 15.402 1.00 95.75 191 VAL A CA 1
ATOM 1453 C C . VAL A 1 191 ? 6.480 4.652 16.756 1.00 95.75 191 VAL A C 1
ATOM 1455 O O . VAL A 1 191 ? 5.572 4.814 17.564 1.00 95.75 191 VAL A O 1
ATOM 1458 N N . TYR A 1 192 ? 7.593 3.969 17.030 1.00 96.75 192 TYR A N 1
ATOM 1459 C CA . TYR A 1 192 ? 7.811 3.290 18.311 1.00 96.75 192 TYR A CA 1
ATOM 1460 C C . TYR A 1 192 ? 7.849 4.264 19.488 1.00 96.75 192 TYR A C 1
ATOM 1462 O O . TYR A 1 192 ? 7.182 4.046 20.499 1.00 96.75 192 TYR A O 1
ATOM 1470 N N . SER A 1 193 ? 8.572 5.377 19.340 1.00 96.81 193 SER A N 1
ATOM 1471 C CA . SER A 1 193 ? 8.706 6.386 20.392 1.00 96.81 193 SER A CA 1
ATOM 1472 C C . SER A 1 193 ? 7.386 7.081 20.724 1.00 96.81 193 SER A C 1
ATOM 1474 O O . SER A 1 193 ? 7.148 7.367 21.894 1.00 96.81 193 SER A O 1
ATOM 1476 N N . ASP A 1 194 ? 6.542 7.371 19.732 1.00 95.94 194 ASP A N 1
ATOM 1477 C CA . ASP A 1 194 ? 5.275 8.088 19.929 1.00 95.94 194 ASP A CA 1
ATOM 1478 C C . ASP A 1 194 ? 4.281 7.273 20.778 1.00 95.94 194 ASP A C 1
ATOM 1480 O O . ASP A 1 194 ? 3.438 7.853 21.464 1.00 95.94 194 ASP A O 1
ATOM 1484 N N . ILE A 1 195 ? 4.374 5.939 20.742 1.00 96.19 195 ILE A N 1
ATOM 1485 C CA . ILE A 1 195 ? 3.482 5.027 21.480 1.00 96.19 195 ILE A CA 1
ATOM 1486 C C . ILE A 1 195 ? 4.171 4.271 22.621 1.00 96.19 195 ILE A C 1
ATOM 1488 O O . ILE A 1 195 ? 3.500 3.533 23.338 1.00 96.19 195 ILE A O 1
ATOM 1492 N N . GLY A 1 196 ? 5.483 4.448 22.796 1.00 96.25 196 GLY A N 1
ATOM 1493 C CA . GLY A 1 196 ? 6.269 3.733 23.802 1.00 96.25 196 GLY A CA 1
ATOM 1494 C C . GLY A 1 196 ? 6.317 2.216 23.589 1.00 96.25 196 GLY A C 1
ATOM 1495 O O . GLY A 1 196 ? 6.341 1.485 24.574 1.00 96.25 196 GLY A O 1
ATOM 1496 N N . LEU A 1 197 ? 6.292 1.751 22.334 1.00 95.69 197 LEU A N 1
ATOM 1497 C CA . LEU A 1 197 ? 6.384 0.326 21.992 1.00 95.69 197 LEU A CA 1
ATOM 1498 C C . LEU A 1 197 ? 7.852 -0.112 21.977 1.00 95.69 197 LEU A C 1
ATOM 1500 O O . LEU A 1 197 ? 8.682 0.557 21.355 1.00 95.69 197 LEU A O 1
ATOM 1504 N N . ASP A 1 198 ? 8.167 -1.232 22.627 1.00 96.38 198 ASP A N 1
ATOM 1505 C CA . ASP A 1 198 ? 9.470 -1.881 22.475 1.00 96.38 198 ASP A CA 1
ATOM 1506 C C . ASP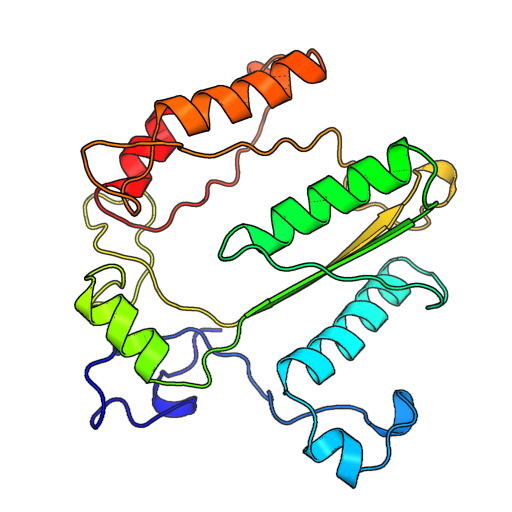 A 1 198 ? 9.531 -2.538 21.082 1.00 96.38 198 ASP A C 1
ATOM 1508 O O . ASP A 1 198 ? 8.671 -3.363 20.770 1.00 96.38 198 ASP A O 1
ATOM 1512 N N . PRO A 1 199 ? 10.516 -2.207 20.223 1.00 95.38 199 PRO A N 1
ATOM 1513 C CA . PRO A 1 199 ? 10.660 -2.845 18.916 1.00 95.38 199 PRO A CA 1
ATOM 1514 C C . PRO A 1 199 ? 10.738 -4.378 18.974 1.00 95.38 199 PRO A C 1
ATOM 1516 O O . PRO A 1 199 ? 10.392 -5.033 17.996 1.00 95.38 199 PRO A O 1
ATOM 1519 N N . LEU A 1 200 ? 11.157 -4.961 20.104 1.00 96.19 200 LEU A N 1
ATOM 1520 C CA . LEU A 1 200 ? 11.187 -6.414 20.300 1.00 96.19 200 LEU A CA 1
ATOM 1521 C C . LEU A 1 200 ? 9.796 -7.052 20.452 1.00 96.19 200 LEU A C 1
ATOM 1523 O O . LEU A 1 200 ? 9.690 -8.275 20.399 1.00 96.19 200 LEU A O 1
ATOM 1527 N N . GLU A 1 201 ? 8.737 -6.257 20.619 1.00 95.56 201 GLU A N 1
ATOM 1528 C CA . GLU A 1 201 ? 7.344 -6.726 20.603 1.00 95.56 201 GLU A CA 1
ATOM 1529 C C . GLU A 1 201 ? 6.772 -6.846 19.178 1.00 95.56 201 GLU A C 1
ATOM 1531 O O . GLU A 1 201 ? 5.638 -7.291 19.003 1.00 95.56 201 GLU A O 1
ATOM 1536 N N . VAL A 1 202 ? 7.523 -6.442 18.147 1.00 96.38 202 VAL A N 1
ATOM 1537 C CA . VAL A 1 202 ? 7.080 -6.521 16.752 1.00 96.38 202 VAL A CA 1
ATOM 1538 C C . VAL A 1 202 ? 7.406 -7.897 16.174 1.00 96.38 202 VAL A C 1
ATOM 1540 O O . VAL A 1 202 ? 8.559 -8.210 15.891 1.00 96.38 202 VAL A O 1
ATOM 1543 N N . ASP A 1 203 ? 6.369 -8.701 15.936 1.00 97.44 203 ASP A N 1
ATOM 1544 C CA . ASP A 1 203 ? 6.518 -10.037 15.341 1.00 97.44 203 ASP A CA 1
ATOM 1545 C C . ASP A 1 203 ? 6.820 -10.004 13.833 1.00 97.44 203 ASP A C 1
ATOM 1547 O O . ASP A 1 203 ? 7.423 -10.929 13.287 1.00 97.44 203 ASP A O 1
ATOM 1551 N N . TYR A 1 204 ? 6.341 -8.971 13.134 1.00 97.25 204 TYR A N 1
ATOM 1552 C CA . TYR A 1 204 ? 6.369 -8.905 11.676 1.00 97.25 204 TYR A CA 1
ATOM 1553 C C . TYR A 1 204 ? 6.398 -7.467 11.156 1.00 97.25 204 TYR A C 1
ATOM 1555 O O . TYR A 1 204 ? 5.686 -6.599 11.664 1.00 97.25 204 TYR A O 1
ATOM 1563 N N . ILE A 1 205 ? 7.172 -7.247 10.089 1.00 96.12 205 ILE A N 1
ATOM 1564 C CA . ILE A 1 205 ? 7.243 -5.984 9.352 1.00 96.12 205 ILE A CA 1
ATOM 1565 C C . ILE A 1 205 ? 6.971 -6.274 7.873 1.00 96.12 205 ILE A C 1
ATOM 1567 O O . ILE A 1 205 ? 7.731 -6.989 7.224 1.00 96.12 205 ILE A O 1
ATOM 1571 N N . GLU A 1 206 ? 5.891 -5.696 7.343 1.00 96.50 206 GLU A N 1
ATOM 1572 C CA . GLU A 1 206 ? 5.635 -5.654 5.900 1.00 96.50 206 GLU A CA 1
ATOM 1573 C C . GLU A 1 206 ? 6.465 -4.516 5.296 1.00 96.50 206 GLU A C 1
ATOM 1575 O O . GLU A 1 206 ? 6.133 -3.340 5.463 1.00 96.50 206 GLU A O 1
ATOM 1580 N N . ALA A 1 207 ? 7.559 -4.861 4.625 1.00 95.75 207 ALA A N 1
ATOM 1581 C CA . ALA A 1 2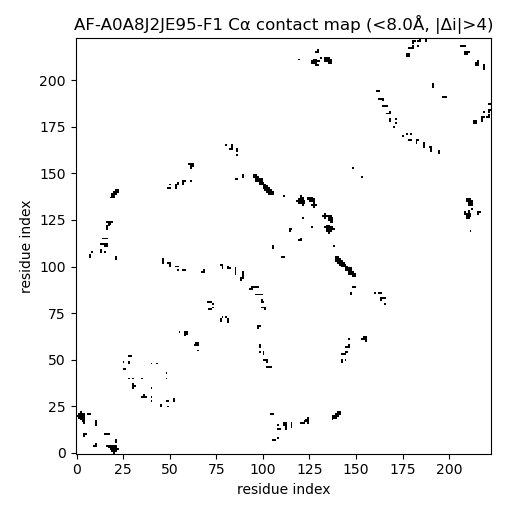07 ? 8.414 -3.896 3.945 1.00 95.75 207 ALA A CA 1
ATOM 1582 C C . ALA A 1 207 ? 7.823 -3.451 2.593 1.00 95.75 207 ALA A C 1
ATOM 1584 O O . ALA A 1 207 ? 6.980 -4.129 2.005 1.00 95.75 207 ALA A O 1
ATOM 1585 N N . HIS A 1 208 ? 8.296 -2.325 2.059 1.00 94.69 208 HIS A N 1
ATOM 1586 C CA . HIS A 1 208 ? 7.978 -1.886 0.704 1.00 94.69 208 HIS A CA 1
ATOM 1587 C C . HIS A 1 208 ? 8.521 -2.867 -0.341 1.00 94.69 208 HIS A C 1
ATOM 1589 O O . HIS A 1 208 ? 7.813 -3.174 -1.303 1.00 94.69 208 HIS A O 1
ATOM 1595 N N . GLY A 1 209 ? 9.755 -3.351 -0.154 1.00 94.44 209 GLY A N 1
ATOM 1596 C CA . GLY A 1 209 ? 10.293 -4.541 -0.815 1.00 94.44 209 GLY A CA 1
ATOM 1597 C C . GLY A 1 209 ? 10.175 -4.507 -2.334 1.00 94.44 209 GLY A C 1
ATOM 1598 O O . GLY A 1 209 ? 9.651 -5.435 -2.948 1.00 94.44 209 GLY A O 1
ATOM 1599 N N . THR A 1 210 ? 10.619 -3.427 -2.970 1.00 93.12 210 THR A N 1
ATOM 1600 C CA . THR A 1 210 ? 10.416 -3.225 -4.416 1.00 93.12 210 THR A CA 1
ATOM 1601 C C . THR A 1 210 ? 11.201 -4.180 -5.316 1.00 93.12 210 THR A C 1
ATOM 1603 O O . THR A 1 210 ? 10.892 -4.271 -6.504 1.00 93.12 210 THR A O 1
ATOM 1606 N N . GLY A 1 211 ? 12.210 -4.886 -4.803 1.00 94.06 211 GLY A N 1
ATOM 1607 C CA . GLY A 1 211 ? 13.115 -5.681 -5.630 1.00 94.06 211 GLY A CA 1
ATOM 1608 C C . GLY A 1 211 ? 14.097 -4.807 -6.404 1.00 94.06 211 GLY A C 1
ATOM 1609 O O . GLY A 1 211 ? 14.508 -5.167 -7.510 1.00 94.06 211 GLY A O 1
ATOM 1610 N N . THR A 1 212 ? 14.458 -3.635 -5.870 1.00 93.44 212 THR A N 1
ATOM 1611 C CA . THR A 1 212 ? 15.423 -2.728 -6.509 1.00 93.44 212 THR A CA 1
ATOM 1612 C C . THR A 1 212 ? 16.804 -2.861 -5.875 1.00 93.44 212 THR A C 1
ATOM 1614 O O . THR A 1 212 ? 16.943 -2.982 -4.662 1.00 93.44 212 THR A O 1
ATOM 1617 N N . LYS A 1 213 ? 17.860 -2.760 -6.695 1.00 92.62 213 LYS A N 1
ATOM 1618 C CA . LYS A 1 213 ? 19.260 -2.889 -6.233 1.00 92.62 213 LYS A CA 1
ATOM 1619 C C . LYS A 1 213 ? 19.669 -1.881 -5.161 1.00 92.62 213 LYS A C 1
ATOM 1621 O O . LYS A 1 213 ? 20.619 -2.132 -4.431 1.00 92.62 213 LYS A O 1
ATOM 1626 N N . VAL A 1 214 ? 19.014 -0.722 -5.138 1.00 91.56 214 VAL A N 1
ATOM 1627 C CA . VAL A 1 214 ? 19.328 0.377 -4.217 1.00 91.56 214 VAL A CA 1
ATOM 1628 C C . VAL A 1 214 ? 18.296 0.468 -3.099 1.00 91.56 214 VAL A C 1
ATOM 1630 O O . VAL A 1 214 ? 18.688 0.632 -1.950 1.00 91.56 214 VAL A O 1
ATOM 1633 N N . GLY A 1 215 ? 17.002 0.356 -3.418 1.00 92.50 215 GLY A N 1
ATOM 1634 C CA . GLY A 1 215 ? 15.934 0.544 -2.439 1.00 92.50 215 GLY A CA 1
ATOM 1635 C C . GLY A 1 215 ? 15.914 -0.550 -1.380 1.00 92.50 215 GLY A C 1
ATOM 1636 O O . GLY A 1 215 ? 15.889 -0.228 -0.199 1.00 92.50 215 GLY A O 1
ATOM 1637 N N . ASP A 1 216 ? 16.008 -1.819 -1.783 1.00 96.00 216 ASP A N 1
ATOM 1638 C CA . ASP A 1 216 ? 15.884 -2.940 -0.847 1.00 96.00 216 ASP A CA 1
ATOM 1639 C C . ASP A 1 216 ? 16.993 -2.940 0.230 1.00 96.00 216 ASP A C 1
ATOM 1641 O O . ASP A 1 216 ? 16.659 -3.068 1.408 1.00 96.00 216 ASP A O 1
ATOM 1645 N N . PRO A 1 217 ? 18.291 -2.722 -0.089 1.00 95.38 217 PRO A N 1
ATOM 1646 C CA . PRO A 1 217 ? 19.319 -2.598 0.947 1.00 95.38 217 PRO A CA 1
ATOM 1647 C C . PRO A 1 217 ? 19.146 -1.375 1.857 1.00 95.38 217 PRO A C 1
ATOM 1649 O O . PRO A 1 217 ? 19.425 -1.469 3.050 1.00 95.38 217 PRO A O 1
ATOM 1652 N N . GLN A 1 218 ? 18.707 -0.233 1.314 1.00 94.94 218 GLN A N 1
ATOM 1653 C CA . GLN A 1 218 ? 18.474 0.986 2.102 1.00 94.94 218 GLN A CA 1
ATOM 1654 C C . GLN A 1 218 ? 17.313 0.798 3.084 1.00 94.94 218 GLN A C 1
ATOM 1656 O O . GLN A 1 218 ? 17.419 1.189 4.241 1.00 94.94 218 GLN A O 1
ATOM 1661 N N . GLU A 1 219 ? 16.227 0.170 2.636 1.00 96.19 219 GLU A N 1
ATOM 1662 C CA . GLU A 1 219 ? 15.070 -0.132 3.476 1.00 96.19 219 GLU A CA 1
ATOM 1663 C C . GLU A 1 219 ? 15.414 -1.156 4.559 1.00 96.19 219 GLU A C 1
ATOM 1665 O O . GLU A 1 219 ? 15.143 -0.919 5.732 1.00 96.19 219 GLU A O 1
ATOM 1670 N N . MET A 1 220 ? 16.074 -2.259 4.198 1.00 96.06 220 MET A N 1
ATOM 1671 C CA . MET A 1 220 ? 16.416 -3.312 5.159 1.00 96.06 220 MET A CA 1
ATOM 1672 C C . MET A 1 220 ? 17.433 -2.853 6.212 1.00 96.06 220 MET A C 1
ATOM 1674 O O . MET A 1 220 ? 17.469 -3.404 7.303 1.00 96.06 220 MET A O 1
ATOM 1678 N N . THR A 1 221 ? 18.263 -1.855 5.900 1.00 95.81 221 THR A N 1
ATOM 1679 C CA . THR A 1 221 ? 19.177 -1.252 6.886 1.00 95.81 221 THR A CA 1
ATOM 1680 C C . THR A 1 221 ? 18.443 -0.293 7.829 1.00 95.81 221 THR A C 1
ATOM 1682 O O . THR A 1 221 ? 18.864 -0.114 8.969 1.00 95.81 221 THR A O 1
ATOM 1685 N N . ALA A 1 222 ? 17.353 0.326 7.364 1.00 94.31 222 ALA A N 1
ATOM 1686 C CA . ALA A 1 222 ? 16.544 1.245 8.160 1.00 94.31 222 ALA A CA 1
ATOM 1687 C C . ALA A 1 222 ? 15.605 0.537 9.156 1.00 94.31 222 ALA A C 1
ATOM 1689 O O . ALA A 1 222 ? 15.239 1.146 10.167 1.00 94.31 222 ALA A O 1
ATOM 1690 N N . VAL A 1 223 ? 15.189 -0.696 8.839 1.00 91.44 223 VAL A N 1
ATOM 1691 C CA . VAL A 1 223 ? 14.339 -1.576 9.664 1.00 91.44 223 VAL A CA 1
ATOM 1692 C C . VAL A 1 223 ? 15.151 -2.242 10.771 1.00 91.44 223 VAL A C 1
ATOM 1694 O O . VAL A 1 223 ? 14.711 -2.135 11.940 1.00 91.44 223 VAL A O 1
#

InterPro domains:
  IPR014030 Beta-ketoacyl synthase-like, N-terminal domain [PF00109] (73-152)
  IPR014031 Beta-ketoacyl synthase, C-terminal domain [PF02801] (158-223)
  IPR020841 Polyketide synthase, beta-ketoacyl synthase domain [PS52004] (1-223)
  IPR020841 Polyketide synthase, beta-ketoacyl synthase domain [SM00825] (3-223)
  IPR050091 Polyketide and Nonribosomal Peptide Biosynthesis Enzymes [PTHR43775] (75-223)

Sequence (223 aa):
MVGDAQERYNVEEFDVPSRLAVLQNLDKFDADFFTLHAKQAGALDPRIRMILEVSYEAIVDAGLNPSEIHGSNAACSSSFVALQQALLSIRAGICDAAIVASVNTLHDPMGSHCFHQLKMTSPDGKCKSFDASADGYVRAEALAAIYICKKQVAKRTYGTLVHAAINSDGYKEQGITFTSEICQEKVIRRVYSDIGLDPLEVDYIEAHGTGTKVGDPQEMTAV